Protein AF-A0A3A8WKE2-F1 (afdb_monomer_lite)

Structure (mmCIF, N/CA/C/O backbone):
data_AF-A0A3A8WKE2-F1
#
_entry.id   AF-A0A3A8WKE2-F1
#
loop_
_atom_site.group_PDB
_atom_site.id
_atom_site.type_symbol
_atom_site.label_atom_id
_atom_site.l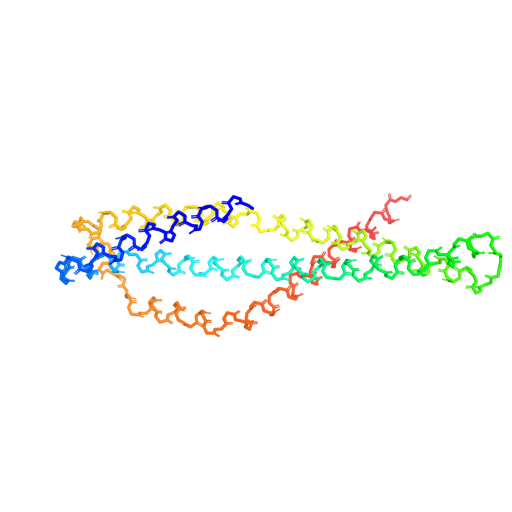abel_alt_id
_atom_site.label_comp_id
_atom_site.label_asym_id
_atom_site.label_entity_id
_atom_site.label_seq_id
_atom_site.pdbx_PDB_ins_code
_atom_site.Cartn_x
_atom_site.Cartn_y
_atom_site.Cartn_z
_atom_site.occupancy
_atom_site.B_iso_or_equiv
_atom_site.auth_seq_id
_atom_site.auth_comp_id
_atom_site.auth_asym_id
_atom_site.auth_atom_id
_atom_site.pdbx_PDB_model_num
ATOM 1 N N . MET A 1 1 ? 7.272 10.109 7.336 1.00 39.50 1 MET A N 1
ATOM 2 C CA . MET A 1 1 ? 7.870 10.614 8.604 1.00 39.50 1 MET A CA 1
ATOM 3 C C . MET A 1 1 ? 6.818 11.129 9.586 1.00 39.50 1 MET A C 1
ATOM 5 O O . MET A 1 1 ? 6.927 10.789 10.755 1.00 39.50 1 MET A O 1
ATOM 9 N N . LYS A 1 2 ? 5.797 11.886 9.148 1.00 34.69 2 LYS A N 1
ATOM 10 C CA . LYS A 1 2 ? 4.682 12.326 10.014 1.00 34.69 2 LYS A CA 1
ATOM 11 C C . LYS A 1 2 ? 3.855 11.161 10.587 1.00 34.69 2 LYS A C 1
ATOM 13 O O . LYS A 1 2 ? 3.496 11.212 11.756 1.00 34.69 2 LYS A O 1
ATOM 18 N N . ASP A 1 3 ? 3.686 10.080 9.824 1.00 48.47 3 ASP A N 1
ATOM 19 C CA . ASP A 1 3 ? 2.929 8.895 10.267 1.00 48.47 3 ASP A CA 1
ATOM 20 C C . ASP A 1 3 ? 3.612 8.151 11.422 1.00 48.47 3 ASP A C 1
ATOM 22 O O . ASP A 1 3 ? 2.944 7.664 12.323 1.00 48.47 3 ASP A O 1
ATOM 26 N N . LYS A 1 4 ? 4.955 8.154 11.476 1.00 51.91 4 LYS A N 1
ATOM 27 C CA . LYS A 1 4 ? 5.705 7.524 12.576 1.00 51.91 4 LYS A CA 1
ATOM 28 C C . LYS A 1 4 ? 5.444 8.219 13.912 1.00 51.91 4 LYS A C 1
ATOM 30 O O . LYS A 1 4 ? 5.206 7.549 14.907 1.00 51.91 4 LYS A O 1
ATOM 35 N N . TRP A 1 5 ? 5.459 9.552 13.934 1.00 47.22 5 TRP A N 1
ATOM 36 C CA . TRP A 1 5 ? 5.211 10.323 15.155 1.00 47.22 5 TRP A CA 1
ATOM 37 C C . TRP A 1 5 ? 3.771 10.184 15.638 1.00 47.22 5 TRP A C 1
ATOM 39 O O . TRP A 1 5 ? 3.548 10.036 16.835 1.00 47.22 5 TRP A O 1
ATOM 49 N N . PHE A 1 6 ? 2.809 10.168 14.716 1.00 52.41 6 PHE A N 1
ATOM 50 C CA . PHE A 1 6 ? 1.409 9.951 15.062 1.00 52.41 6 PHE A CA 1
ATOM 51 C C . PHE A 1 6 ? 1.174 8.541 15.622 1.00 52.41 6 PHE A C 1
ATOM 53 O O . PHE A 1 6 ? 0.569 8.414 16.682 1.00 52.41 6 PHE A O 1
ATOM 60 N N . SER A 1 7 ? 1.726 7.497 14.992 1.00 52.91 7 SER A N 1
ATOM 61 C CA . SER A 1 7 ? 1.638 6.124 15.509 1.00 52.91 7 SER A CA 1
ATOM 62 C C . SER A 1 7 ? 2.333 5.955 16.862 1.00 52.91 7 SER A C 1
ATOM 64 O O . SER A 1 7 ? 1.813 5.246 17.715 1.00 52.91 7 SER A O 1
ATOM 66 N N . ILE A 1 8 ? 3.461 6.634 17.102 1.00 67.31 8 ILE A N 1
ATOM 67 C CA . ILE A 1 8 ? 4.136 6.635 18.412 1.00 67.31 8 ILE A CA 1
ATOM 68 C C . ILE A 1 8 ? 3.257 7.300 19.476 1.00 67.31 8 ILE A C 1
ATOM 70 O O . ILE A 1 8 ? 3.061 6.728 20.545 1.00 67.31 8 ILE A O 1
ATOM 74 N N . ILE A 1 9 ? 2.703 8.482 19.187 1.00 67.56 9 ILE A N 1
ATOM 75 C CA . ILE A 1 9 ? 1.815 9.195 20.117 1.00 67.56 9 ILE A CA 1
ATOM 76 C C . ILE A 1 9 ? 0.588 8.335 20.423 1.00 67.56 9 ILE A C 1
ATOM 78 O O . ILE A 1 9 ? 0.248 8.155 21.587 1.00 67.56 9 ILE A O 1
ATOM 82 N N . PHE A 1 10 ? -0.022 7.736 19.401 1.00 64.00 10 PHE A N 1
ATOM 83 C CA . PHE A 1 10 ? -1.185 6.872 19.560 1.00 64.00 10 PHE A CA 1
ATOM 84 C C . PHE A 1 10 ? -0.862 5.602 20.360 1.00 64.00 10 PHE A C 1
ATOM 86 O O . PHE A 1 10 ? -1.607 5.249 21.270 1.00 64.00 10 PHE A O 1
ATOM 93 N N . ALA A 1 11 ? 0.277 4.952 20.102 1.00 70.00 11 ALA A N 1
ATOM 94 C CA . ALA A 1 11 ? 0.726 3.782 20.856 1.00 70.00 11 ALA A CA 1
ATOM 95 C C . ALA A 1 11 ? 0.991 4.110 22.333 1.00 70.00 11 ALA A C 1
ATOM 97 O O . ALA A 1 11 ? 0.600 3.342 23.214 1.00 70.00 11 ALA A O 1
ATOM 98 N N . ILE A 1 12 ? 1.599 5.266 22.619 1.00 71.94 12 ILE A N 1
ATOM 99 C CA . ILE A 1 12 ? 1.803 5.753 23.988 1.00 71.94 12 ILE A CA 1
ATOM 100 C C . ILE A 1 12 ? 0.451 6.035 24.649 1.00 71.94 12 ILE A C 1
ATOM 102 O O . ILE A 1 12 ? 0.211 5.557 25.755 1.00 71.94 12 ILE A O 1
ATOM 106 N N . SER A 1 13 ? -0.461 6.739 23.972 1.00 62.91 13 SER A N 1
ATOM 107 C CA . SER A 1 13 ? -1.806 7.021 24.486 1.00 62.91 13 SER A CA 1
ATOM 108 C C . SER A 1 13 ? -2.584 5.741 24.787 1.00 62.91 13 SER A C 1
ATOM 110 O O . SER A 1 13 ? -3.145 5.630 25.872 1.00 62.91 13 SER A O 1
ATOM 112 N N . MET A 1 14 ? -2.559 4.752 23.890 1.00 63.50 14 MET A N 1
ATOM 113 C CA . MET A 1 14 ? -3.209 3.451 24.087 1.00 63.50 14 MET A CA 1
ATOM 114 C C . MET A 1 14 ? -2.551 2.635 25.204 1.00 63.50 14 MET A C 1
ATOM 116 O O . MET A 1 14 ? -3.256 1.979 25.965 1.00 63.50 14 MET A O 1
ATOM 120 N N . SER A 1 15 ? -1.226 2.712 25.358 1.00 72.19 15 SER A N 1
ATOM 121 C CA . SER A 1 15 ? -0.500 2.040 26.447 1.00 72.19 15 SER A CA 1
ATOM 122 C C . SER A 1 15 ? -0.811 2.661 27.808 1.00 72.19 15 SER A C 1
ATOM 124 O O . SER A 1 15 ? -1.019 1.938 28.780 1.00 72.19 15 SER A O 1
ATOM 126 N N . ILE A 1 16 ? -0.906 3.993 27.879 1.00 73.00 16 ILE A N 1
ATOM 127 C CA . ILE A 1 16 ? -1.353 4.710 29.079 1.00 73.00 16 ILE A CA 1
ATOM 128 C C . ILE A 1 16 ? -2.804 4.339 29.384 1.00 73.00 16 ILE A C 1
ATOM 130 O O . ILE A 1 16 ? -3.117 4.033 30.531 1.00 73.00 16 ILE A O 1
ATOM 134 N N . LEU A 1 17 ? -3.675 4.297 28.371 1.00 64.81 17 LEU A N 1
ATOM 135 C CA . LEU A 1 17 ? -5.073 3.904 28.541 1.00 64.81 17 LEU A CA 1
ATOM 136 C C . LEU A 1 17 ? -5.189 2.465 29.058 1.00 64.81 17 LEU A C 1
ATOM 138 O O . LEU A 1 17 ? -5.941 2.217 29.996 1.00 64.81 17 LEU A O 1
ATOM 142 N N . ALA A 1 18 ? -4.414 1.531 28.502 1.00 66.56 18 ALA A N 1
ATOM 143 C CA . ALA A 1 18 ? -4.367 0.136 28.934 1.00 66.56 18 ALA A CA 1
ATOM 144 C C . ALA A 1 18 ? -3.825 -0.005 30.366 1.00 66.56 18 ALA A C 1
ATOM 146 O O . ALA A 1 18 ? -4.428 -0.695 31.186 1.00 66.56 18 ALA A O 1
ATOM 147 N N . GLY A 1 19 ? -2.738 0.699 30.697 1.00 69.06 19 GLY A N 1
ATOM 148 C CA . GLY A 1 19 ? -2.159 0.711 32.041 1.00 69.06 19 GLY A CA 1
ATOM 149 C C . GLY A 1 19 ? -3.100 1.314 33.086 1.00 69.06 19 GLY A C 1
ATOM 150 O O . GLY A 1 19 ? -3.265 0.753 34.165 1.00 69.06 19 GLY A O 1
ATOM 151 N N . PHE A 1 20 ? -3.784 2.409 32.751 1.00 67.12 20 PHE A N 1
ATOM 152 C CA . PHE A 1 20 ? -4.773 3.040 33.628 1.00 67.12 20 PHE A CA 1
ATOM 153 C C . PHE A 1 20 ? -6.035 2.179 33.780 1.00 67.12 20 PHE A C 1
ATOM 155 O O . PHE A 1 20 ? -6.642 2.138 34.848 1.00 67.12 20 PHE A O 1
ATOM 162 N N . SER A 1 21 ? -6.394 1.428 32.736 1.00 61.88 21 SER A N 1
ATOM 163 C CA . SER A 1 21 ? -7.512 0.484 32.763 1.00 61.88 21 SER A CA 1
ATOM 164 C C . SER A 1 21 ? -7.275 -0.651 33.769 1.00 61.88 21 SER A C 1
ATOM 166 O O . SER A 1 21 ? -8.205 -1.024 34.474 1.00 61.88 21 SER A O 1
ATOM 168 N N . LEU A 1 22 ? -6.041 -1.135 33.962 1.00 64.94 22 LEU A N 1
ATOM 169 C CA . LEU A 1 22 ? -5.739 -2.155 34.987 1.00 64.94 22 LEU A CA 1
ATOM 170 C C . LEU A 1 22 ? -6.099 -1.724 36.423 1.00 64.94 22 LEU A C 1
ATOM 172 O O . LEU A 1 22 ? -6.273 -2.577 37.290 1.00 64.94 22 LEU A O 1
ATOM 176 N N . LEU A 1 23 ? -6.225 -0.418 36.674 1.00 70.88 23 LEU A N 1
ATOM 177 C CA . LEU A 1 23 ? -6.589 0.153 37.975 1.00 70.88 23 LEU A CA 1
ATOM 178 C C . LEU A 1 23 ? -8.094 0.459 38.100 1.00 70.88 23 LEU A C 1
ATOM 180 O O . LEU A 1 23 ? -8.558 0.864 39.167 1.00 70.88 23 LEU A O 1
ATOM 184 N N . MET A 1 24 ? -8.872 0.282 37.028 1.00 67.00 24 MET A N 1
ATOM 185 C CA . MET A 1 24 ? -10.311 0.541 37.002 1.00 67.00 24 MET A CA 1
ATOM 186 C C . MET A 1 24 ? -11.129 -0.689 37.415 1.00 67.00 24 MET A C 1
ATOM 188 O O . MET A 1 24 ? -10.732 -1.835 37.219 1.00 67.00 24 MET A O 1
ATOM 192 N N . ARG A 1 25 ? -12.338 -0.457 37.949 1.00 68.75 25 ARG A N 1
ATOM 193 C CA . ARG A 1 25 ? -13.310 -1.536 38.198 1.00 68.75 25 ARG A CA 1
ATOM 194 C C . ARG A 1 25 ? -13.667 -2.241 36.886 1.00 68.75 25 ARG A C 1
ATOM 196 O O . ARG A 1 25 ? -13.788 -1.596 35.846 1.00 68.75 25 ARG A O 1
ATOM 203 N N . VAL A 1 26 ? -13.922 -3.547 36.959 1.00 67.88 26 VAL A N 1
ATOM 204 C CA . VAL A 1 26 ? -14.216 -4.407 35.796 1.00 67.88 26 VAL A CA 1
ATOM 205 C C . VAL A 1 26 ? -15.358 -3.857 34.924 1.00 67.88 26 VAL A C 1
ATOM 207 O O . VAL A 1 26 ? -15.266 -3.888 33.701 1.00 67.88 26 VAL A O 1
ATOM 210 N N . GLU A 1 27 ? -16.400 -3.277 35.527 1.00 67.50 27 GLU A N 1
ATOM 211 C CA . GLU A 1 27 ? -17.517 -2.648 34.797 1.00 67.50 27 GLU A CA 1
ATOM 212 C C . GLU A 1 27 ? -17.089 -1.415 33.989 1.00 67.50 27 GLU A C 1
ATOM 214 O O . GLU A 1 27 ? -17.491 -1.250 32.837 1.00 67.50 27 GLU A O 1
ATOM 219 N N . SER A 1 28 ? -16.220 -0.579 34.564 1.00 69.81 28 SER A N 1
ATOM 220 C CA . SER A 1 28 ? -15.658 0.597 33.892 1.00 69.81 28 SER A CA 1
ATOM 221 C C . SER A 1 28 ? -14.837 0.177 32.673 1.00 69.81 28 SER A C 1
ATOM 223 O O . SER A 1 28 ? -14.963 0.767 31.600 1.00 69.81 28 SER A O 1
ATOM 225 N N . LEU A 1 29 ? -14.054 -0.894 32.818 1.00 72.81 29 LEU A N 1
ATOM 226 C CA . LEU A 1 29 ? -13.232 -1.461 31.754 1.00 72.81 29 LEU A CA 1
ATOM 227 C C . LEU A 1 29 ? -14.076 -2.063 30.624 1.00 72.81 29 LEU A C 1
ATOM 229 O O . LEU A 1 29 ? -13.781 -1.861 29.447 1.00 72.81 29 LEU A O 1
ATOM 233 N N . ALA A 1 30 ? -15.160 -2.756 30.976 1.00 77.25 30 ALA A N 1
ATOM 234 C CA . ALA A 1 30 ? -16.091 -3.327 30.011 1.00 77.25 30 ALA A CA 1
ATOM 235 C C . ALA A 1 30 ? -16.779 -2.242 29.169 1.00 77.25 30 ALA A C 1
ATOM 237 O O . ALA A 1 30 ? -16.928 -2.415 27.960 1.00 77.25 30 ALA A O 1
ATOM 238 N N . ASN A 1 31 ? -17.160 -1.111 29.769 1.00 80.06 31 ASN A N 1
ATOM 239 C CA . ASN A 1 31 ? -17.769 0.002 29.037 1.00 80.06 31 ASN A CA 1
ATOM 240 C C . ASN A 1 31 ? -16.788 0.648 28.049 1.00 80.06 31 ASN A C 1
ATOM 242 O O . ASN A 1 31 ? -17.155 0.881 26.897 1.00 80.06 31 ASN A O 1
ATOM 246 N N . VAL A 1 32 ? -15.527 0.845 28.454 1.00 79.38 32 VAL A N 1
ATOM 247 C CA . VAL A 1 32 ? -14.459 1.338 27.566 1.00 79.38 32 VAL A CA 1
ATOM 248 C C . VAL A 1 32 ? -14.220 0.367 26.414 1.00 79.38 32 VAL A C 1
ATOM 250 O O . VAL A 1 32 ? -14.276 0.777 25.257 1.00 79.38 32 VAL A O 1
ATOM 253 N N . ALA A 1 33 ? -14.028 -0.923 26.705 1.00 79.94 33 ALA A N 1
ATOM 254 C CA . ALA A 1 33 ? -13.787 -1.948 25.689 1.00 79.94 33 ALA A CA 1
ATOM 255 C C . ALA A 1 33 ? -14.928 -2.018 24.666 1.00 79.94 33 ALA A C 1
ATOM 257 O O . ALA A 1 33 ? -14.694 -2.085 23.457 1.00 79.94 33 ALA A O 1
ATOM 258 N N . LYS A 1 34 ? -16.176 -1.936 25.139 1.00 83.06 34 LYS A N 1
ATOM 259 C CA . LYS A 1 34 ? -17.335 -1.871 24.255 1.00 83.06 34 LYS A CA 1
ATOM 260 C C . LYS A 1 34 ? -17.292 -0.607 23.390 1.00 83.06 34 LYS A C 1
ATOM 262 O O . LYS A 1 34 ? -17.472 -0.716 22.176 1.00 83.06 34 LYS A O 1
ATOM 267 N N . ALA A 1 35 ? -17.020 0.561 23.978 1.00 84.62 35 ALA A N 1
ATOM 268 C CA . ALA A 1 35 ? -17.051 1.850 23.282 1.00 84.62 35 ALA A CA 1
ATOM 269 C C . ALA A 1 35 ? -15.992 1.968 22.178 1.00 84.62 35 ALA A C 1
ATOM 271 O O . ALA A 1 35 ? -16.264 2.545 21.126 1.00 84.62 35 ALA A O 1
ATOM 272 N N . ILE A 1 36 ? -14.812 1.378 22.385 1.00 84.81 36 ILE A N 1
ATOM 273 C CA . ILE A 1 36 ? -13.708 1.433 21.416 1.00 84.81 36 ILE A CA 1
ATOM 274 C C . ILE A 1 36 ? -13.735 0.300 20.383 1.00 84.81 36 ILE A C 1
ATOM 276 O O . ILE A 1 36 ? -13.062 0.411 19.362 1.00 84.81 36 ILE A O 1
ATOM 280 N N . SER A 1 37 ? -14.506 -0.772 20.608 1.00 85.88 37 SER A N 1
ATOM 281 C CA . SER A 1 37 ? -14.492 -1.978 19.760 1.00 85.88 37 SER A CA 1
ATOM 282 C C . SER A 1 37 ? -14.771 -1.700 18.278 1.00 85.88 37 SER A C 1
ATOM 284 O O . SER A 1 37 ? -14.045 -2.169 17.405 1.00 85.88 37 SER A O 1
ATOM 286 N N . PHE A 1 38 ? -15.797 -0.901 17.982 1.00 86.38 38 PHE A N 1
ATOM 287 C CA . PHE A 1 38 ? -16.173 -0.562 16.612 1.00 86.38 38 PHE A CA 1
ATOM 288 C C . PHE A 1 38 ? -15.193 0.420 15.940 1.00 86.38 38 PHE A C 1
ATOM 290 O O . PHE A 1 38 ? -14.764 0.142 14.820 1.00 86.38 38 PHE A O 1
ATOM 297 N N . PRO A 1 39 ? -14.759 1.518 16.593 1.00 86.44 39 PRO A N 1
ATOM 298 C CA . PRO A 1 39 ? -13.657 2.337 16.085 1.00 86.44 39 PRO A CA 1
ATOM 299 C C . PRO A 1 39 ? -12.380 1.538 15.802 1.00 86.44 39 PRO A C 1
ATOM 301 O O . PRO A 1 39 ? -11.767 1.743 14.760 1.00 86.44 39 PRO A O 1
ATOM 304 N N . MET A 1 40 ? -12.011 0.600 16.681 1.00 85.12 40 MET A N 1
ATOM 305 C CA . MET A 1 40 ? -10.859 -0.287 16.478 1.00 85.12 40 MET A CA 1
ATOM 306 C C . MET A 1 40 ? -11.035 -1.178 15.250 1.00 85.12 40 MET A C 1
ATOM 308 O O . MET A 1 40 ? -10.112 -1.308 14.458 1.00 85.12 40 MET A O 1
ATOM 312 N N . PHE A 1 41 ? -12.224 -1.741 15.037 1.00 87.81 41 PHE A N 1
ATOM 313 C CA . PHE A 1 41 ? -12.521 -2.503 13.823 1.00 87.81 41 PHE A CA 1
ATOM 314 C C . PHE A 1 41 ? -12.348 -1.665 12.544 1.00 87.81 41 PHE A C 1
ATOM 316 O O . PHE A 1 41 ? -11.723 -2.117 11.584 1.00 87.81 41 PHE A O 1
ATOM 323 N N . LEU A 1 42 ? -12.851 -0.424 12.531 1.00 89.00 42 LEU A N 1
ATOM 324 C CA . LEU A 1 42 ? -12.657 0.489 11.398 1.00 89.00 42 LEU A CA 1
ATOM 325 C C . LEU A 1 42 ? -11.182 0.849 11.195 1.00 89.00 42 LEU A C 1
ATOM 327 O O . LEU A 1 42 ? -10.726 0.969 10.059 1.00 89.00 42 LEU A O 1
ATOM 331 N N . PHE A 1 43 ? -10.441 1.003 12.290 1.00 85.62 43 PHE A N 1
ATOM 332 C CA . PHE A 1 43 ? -9.008 1.253 12.262 1.00 85.62 43 PHE A CA 1
ATOM 333 C C . PHE A 1 43 ? -8.243 0.072 11.654 1.00 85.62 43 PHE A C 1
ATOM 335 O O . PHE A 1 43 ? -7.425 0.279 10.767 1.00 85.62 43 PHE A O 1
ATOM 342 N N . THR A 1 44 ? -8.576 -1.165 12.029 1.00 85.69 44 THR A N 1
ATOM 343 C CA . THR A 1 44 ? -7.982 -2.368 11.429 1.00 85.69 44 THR A CA 1
ATOM 344 C C . THR A 1 44 ? -8.268 -2.457 9.929 1.00 85.69 44 THR A C 1
ATOM 346 O O . THR A 1 44 ? -7.364 -2.748 9.154 1.00 85.69 44 THR A O 1
ATOM 349 N N . LEU A 1 45 ? -9.495 -2.157 9.482 1.00 89.19 45 LEU A N 1
ATOM 350 C CA . LEU A 1 45 ? -9.800 -2.102 8.044 1.00 89.19 45 LEU A CA 1
ATOM 351 C C . LEU A 1 45 ? -8.919 -1.086 7.316 1.00 89.19 45 LEU A C 1
ATOM 353 O O . LEU A 1 45 ? -8.424 -1.365 6.226 1.00 89.19 45 LEU A O 1
ATOM 357 N N . LEU A 1 46 ? -8.726 0.086 7.918 1.00 88.56 46 LEU A N 1
ATOM 358 C CA . LEU A 1 46 ? -7.832 1.103 7.391 1.00 88.56 46 LEU A CA 1
ATOM 359 C C . LEU A 1 46 ? -6.386 0.595 7.313 1.00 88.56 46 LEU A C 1
ATOM 361 O O . LEU A 1 46 ? -5.787 0.694 6.245 1.00 88.56 46 LEU A O 1
ATOM 365 N N . GLU A 1 47 ? -5.843 0.003 8.373 1.00 85.44 47 GLU A N 1
ATOM 366 C CA . GLU A 1 47 ? -4.476 -0.536 8.355 1.00 85.44 47 GLU A CA 1
ATOM 367 C C . GLU A 1 47 ? -4.250 -1.511 7.193 1.00 85.44 47 GLU A C 1
ATOM 369 O O . GLU A 1 47 ? -3.247 -1.392 6.491 1.00 85.44 47 GLU A O 1
ATOM 374 N N . VAL A 1 48 ? -5.222 -2.386 6.898 1.00 88.81 48 VAL A N 1
ATOM 375 C CA . VAL A 1 48 ? -5.157 -3.279 5.728 1.00 88.81 48 VAL A CA 1
ATOM 376 C C . VAL A 1 48 ? -5.017 -2.489 4.422 1.00 88.81 48 VAL A C 1
ATOM 378 O O . VAL A 1 48 ? -4.183 -2.827 3.582 1.00 88.81 48 VAL A O 1
ATOM 381 N N . PHE A 1 49 ? -5.790 -1.415 4.230 1.00 88.56 49 PHE A N 1
ATOM 382 C CA . PHE A 1 49 ? -5.645 -0.554 3.048 1.00 88.56 49 PHE A CA 1
ATOM 383 C C . PHE A 1 49 ? -4.276 0.134 2.987 1.00 88.56 49 PHE A C 1
ATOM 385 O O . PHE A 1 49 ? -3.693 0.221 1.904 1.00 88.56 49 PHE A O 1
ATOM 392 N N . GLY A 1 50 ? -3.751 0.581 4.130 1.00 86.44 50 GLY A N 1
ATOM 393 C CA . GLY A 1 50 ? -2.412 1.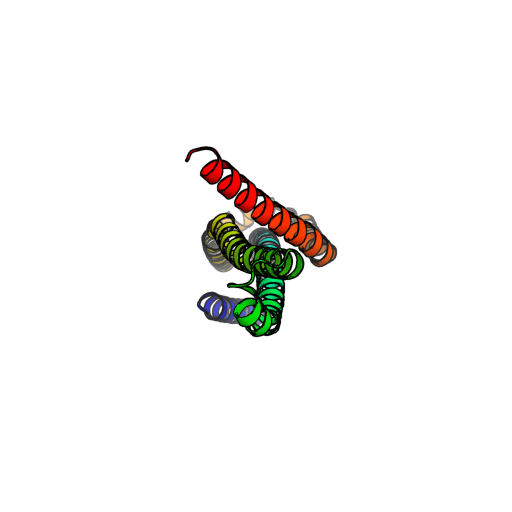163 4.224 1.00 86.44 50 GLY A CA 1
ATOM 394 C C . GLY A 1 50 ? -1.311 0.160 3.865 1.00 86.44 50 GLY A C 1
ATOM 395 O O . GLY A 1 50 ? -0.386 0.491 3.123 1.00 86.44 50 GLY A O 1
ATOM 396 N N . HIS A 1 51 ? -1.429 -1.090 4.316 1.00 89.25 51 HIS A N 1
ATOM 397 C CA . HIS A 1 51 ? -0.495 -2.159 3.957 1.00 89.25 51 HIS A CA 1
ATOM 398 C C . HIS A 1 51 ? -0.560 -2.510 2.468 1.00 89.25 51 HIS A C 1
ATOM 400 O O . HIS A 1 51 ? 0.493 -2.673 1.847 1.00 89.25 51 HIS A O 1
ATOM 406 N N . ILE A 1 52 ? -1.758 -2.534 1.871 1.00 90.25 52 ILE A N 1
ATOM 407 C CA . ILE A 1 52 ? -1.944 -2.720 0.421 1.00 90.25 52 ILE A CA 1
ATOM 408 C C . ILE A 1 52 ? -1.234 -1.620 -0.368 1.00 90.25 52 ILE A C 1
ATOM 410 O O . ILE A 1 52 ? -0.507 -1.918 -1.319 1.00 90.25 52 ILE A O 1
ATOM 414 N N . GLU A 1 53 ? -1.426 -0.355 0.017 1.00 89.69 53 GLU A N 1
ATOM 415 C CA . GLU A 1 53 ? -0.742 0.777 -0.616 1.00 89.69 53 GLU A CA 1
ATOM 416 C C . GLU A 1 53 ? 0.775 0.637 -0.497 1.00 89.69 53 GLU A C 1
ATOM 418 O O . GLU A 1 53 ? 1.481 0.717 -1.504 1.00 89.69 53 GLU A O 1
ATOM 423 N N . SER A 1 54 ? 1.272 0.408 0.721 1.00 89.94 54 SER A N 1
ATOM 424 C CA . SER A 1 54 ? 2.708 0.326 0.975 1.00 89.94 54 SER A CA 1
ATOM 425 C C . SER A 1 54 ? 3.343 -0.828 0.208 1.00 89.94 54 SER A C 1
ATOM 427 O O . SER A 1 54 ? 4.414 -0.653 -0.370 1.00 89.94 54 SER A O 1
ATOM 429 N N . SER A 1 55 ? 2.675 -1.981 0.154 1.00 91.31 55 SER A N 1
ATOM 430 C CA . SER A 1 55 ? 3.156 -3.161 -0.568 1.00 91.31 55 SER A CA 1
ATOM 431 C C . SER A 1 55 ? 3.198 -2.898 -2.076 1.00 91.31 55 SER A C 1
ATOM 433 O O . SER A 1 55 ? 4.198 -3.193 -2.729 1.00 91.31 55 SER A O 1
ATOM 435 N N . ALA A 1 56 ? 2.167 -2.250 -2.631 1.00 91.69 56 ALA A N 1
ATOM 436 C CA . ALA A 1 56 ? 2.143 -1.864 -4.043 1.00 91.69 56 ALA A CA 1
ATOM 437 C C . ALA A 1 56 ? 3.235 -0.833 -4.383 1.00 91.69 56 ALA A C 1
ATOM 439 O O . ALA A 1 56 ? 3.912 -0.959 -5.404 1.00 91.69 56 ALA A O 1
ATOM 440 N N . MET A 1 57 ? 3.446 0.174 -3.528 1.00 91.62 57 MET A N 1
ATOM 441 C CA . MET A 1 57 ? 4.516 1.159 -3.714 1.00 91.62 57 MET A CA 1
ATOM 442 C C . MET A 1 57 ? 5.904 0.527 -3.626 1.00 91.62 57 MET A C 1
ATOM 444 O O . MET A 1 57 ? 6.769 0.868 -4.429 1.00 91.62 57 MET A O 1
ATOM 448 N N . GLN A 1 58 ? 6.120 -0.384 -2.676 1.00 92.31 58 GLN A N 1
ATOM 449 C CA . GLN A 1 58 ? 7.396 -1.075 -2.508 1.00 92.31 58 GLN A CA 1
ATOM 450 C C . GLN A 1 58 ? 7.696 -2.002 -3.691 1.00 92.31 58 GLN A C 1
ATOM 452 O O . GLN A 1 58 ? 8.831 -2.023 -4.160 1.00 92.31 58 GLN A O 1
ATOM 457 N N . SER A 1 59 ? 6.688 -2.709 -4.214 1.00 92.44 59 SER A N 1
ATOM 458 C CA . SER A 1 59 ? 6.823 -3.517 -5.435 1.00 92.44 59 SER A CA 1
ATOM 459 C C . SER A 1 59 ? 7.240 -2.661 -6.636 1.00 92.44 59 SER A C 1
ATOM 461 O O . SER A 1 59 ? 8.204 -2.988 -7.330 1.00 92.44 59 SER A O 1
ATOM 463 N N . LEU A 1 60 ? 6.567 -1.524 -6.855 1.00 91.31 60 LEU A N 1
ATOM 464 C CA . LEU A 1 60 ? 6.915 -0.591 -7.935 1.00 91.31 60 LEU A CA 1
ATOM 465 C C . LEU A 1 60 ? 8.322 -0.013 -7.770 1.00 91.31 60 LEU A C 1
ATOM 467 O O . LEU A 1 60 ? 9.052 0.090 -8.752 1.00 91.31 60 LEU A O 1
ATOM 471 N N . GLU A 1 61 ? 8.718 0.330 -6.543 1.00 92.00 61 GLU A N 1
ATOM 472 C CA . GLU A 1 61 ? 10.065 0.831 -6.257 1.00 92.00 61 GLU A CA 1
ATOM 473 C C . GLU A 1 61 ? 11.136 -0.226 -6.531 1.00 92.00 61 GLU A C 1
ATOM 475 O O . GLU A 1 61 ? 12.174 0.081 -7.110 1.00 92.00 61 GLU A O 1
ATOM 480 N N . LEU A 1 62 ? 10.873 -1.481 -6.166 1.00 93.19 62 LEU A N 1
ATOM 481 C CA . LEU A 1 62 ? 11.778 -2.590 -6.442 1.00 93.19 62 LEU A CA 1
ATOM 482 C C . LEU A 1 62 ? 11.933 -2.810 -7.952 1.00 93.19 62 LEU A C 1
ATOM 484 O O . LEU A 1 62 ? 13.056 -2.909 -8.441 1.00 93.19 62 LEU A O 1
ATOM 488 N N . LYS A 1 63 ? 10.828 -2.806 -8.708 1.00 93.06 63 LYS A N 1
ATOM 489 C CA . LYS A 1 63 ? 10.858 -2.903 -10.179 1.00 93.06 63 LYS A CA 1
ATOM 490 C C . LYS A 1 63 ? 11.625 -1.748 -10.814 1.00 93.06 63 LYS A C 1
ATOM 492 O O . LYS A 1 63 ? 12.390 -1.971 -11.746 1.00 93.06 63 LYS A O 1
ATOM 497 N N . ARG A 1 64 ? 11.458 -0.536 -10.282 1.00 93.19 64 ARG A N 1
ATOM 498 C CA . ARG A 1 64 ? 12.188 0.656 -10.724 1.00 93.19 64 ARG A CA 1
ATOM 499 C C . ARG A 1 64 ? 13.680 0.522 -10.450 1.00 93.19 64 ARG A C 1
ATOM 501 O O . ARG A 1 64 ? 14.469 0.740 -11.354 1.00 93.19 64 ARG A O 1
ATOM 508 N N . SER A 1 65 ? 14.062 0.092 -9.249 1.00 93.62 65 SER A N 1
ATOM 509 C CA . SER A 1 65 ? 15.467 -0.122 -8.892 1.00 93.62 65 SER A CA 1
ATOM 510 C C . SER A 1 65 ? 16.139 -1.191 -9.758 1.00 93.62 65 SER A C 1
ATOM 512 O O . SER A 1 65 ? 17.324 -1.060 -10.055 1.00 93.62 65 SER A O 1
ATOM 514 N N . ILE A 1 66 ? 15.412 -2.244 -10.145 1.00 94.06 66 ILE A N 1
ATOM 515 C CA . ILE A 1 66 ? 15.918 -3.269 -11.069 1.00 94.06 66 ILE A CA 1
ATOM 516 C C . ILE A 1 66 ? 16.119 -2.661 -12.462 1.00 94.06 66 ILE A C 1
ATOM 518 O O . ILE A 1 66 ? 17.210 -2.775 -13.011 1.00 94.06 66 ILE A O 1
ATOM 522 N N . ALA A 1 67 ? 15.121 -1.944 -12.985 1.00 92.50 67 ALA A N 1
ATOM 523 C CA . ALA A 1 67 ? 15.196 -1.308 -14.299 1.00 92.50 67 ALA A CA 1
ATOM 524 C C . ALA A 1 67 ? 16.292 -0.225 -14.382 1.00 92.50 67 ALA A C 1
ATOM 526 O O . ALA A 1 67 ? 17.015 -0.162 -15.368 1.00 92.50 67 ALA A O 1
ATOM 527 N N . GLU A 1 68 ? 16.478 0.588 -13.337 1.00 93.06 68 GLU A N 1
ATOM 528 C CA . GLU A 1 68 ? 17.584 1.559 -13.248 1.00 93.06 68 GLU A CA 1
ATOM 529 C C . GLU A 1 68 ? 18.956 0.872 -13.206 1.00 93.06 68 GLU A C 1
ATOM 531 O O . GLU A 1 68 ? 19.951 1.421 -13.673 1.00 93.06 68 GLU A O 1
ATOM 536 N N . ASN A 1 69 ? 19.044 -0.323 -12.621 1.00 93.81 69 ASN A N 1
ATOM 537 C CA . ASN A 1 69 ? 20.282 -1.089 -12.647 1.00 93.81 69 ASN A CA 1
ATOM 538 C C . ASN A 1 69 ? 20.548 -1.640 -14.054 1.00 93.81 69 ASN A C 1
ATOM 540 O O . ASN A 1 69 ? 21.664 -1.515 -14.547 1.00 93.81 69 ASN A O 1
ATOM 544 N N . GLU A 1 70 ? 19.532 -2.201 -14.714 1.00 91.94 70 GLU A N 1
ATOM 545 C CA . GLU A 1 70 ? 19.617 -2.657 -16.109 1.00 91.94 70 GLU A CA 1
ATOM 546 C C . GLU A 1 70 ? 20.007 -1.517 -17.063 1.00 91.94 70 GLU A C 1
ATOM 548 O O . GLU A 1 70 ? 20.869 -1.703 -17.920 1.00 91.94 70 GLU A O 1
ATOM 553 N N . GLU A 1 71 ? 19.464 -0.316 -16.855 1.00 92.62 71 GLU A N 1
ATOM 554 C CA . GLU A 1 71 ? 19.788 0.879 -17.640 1.00 92.62 71 GLU A CA 1
ATOM 555 C C . GLU A 1 71 ? 21.279 1.216 -17.548 1.00 92.62 71 GLU A C 1
ATOM 557 O O . GLU A 1 71 ? 21.942 1.339 -18.579 1.00 92.62 71 GLU A O 1
ATOM 562 N N . LYS A 1 72 ? 21.851 1.221 -16.337 1.00 92.75 72 LYS A N 1
ATOM 563 C CA . LYS A 1 72 ? 23.293 1.439 -16.129 1.00 92.75 72 LYS A CA 1
ATOM 564 C C . LYS A 1 72 ? 24.160 0.402 -16.834 1.00 92.75 72 LYS A C 1
ATOM 566 O O . LYS A 1 72 ? 25.241 0.739 -17.315 1.00 92.75 72 LYS A O 1
ATOM 571 N N . TRP A 1 73 ? 23.712 -0.853 -16.879 1.00 91.81 73 TRP A N 1
ATOM 572 C CA . TRP A 1 73 ? 24.426 -1.925 -17.576 1.00 91.81 73 TRP A CA 1
ATOM 573 C C . TRP A 1 73 ? 24.360 -1.773 -19.098 1.00 91.81 73 TRP A C 1
ATOM 575 O O . TRP A 1 73 ? 25.349 -2.060 -19.775 1.00 91.81 73 TRP A O 1
ATOM 585 N N . MET A 1 74 ? 23.230 -1.313 -19.640 1.00 90.06 74 MET A N 1
ATOM 586 C CA . MET A 1 74 ? 23.031 -1.145 -21.083 1.00 90.06 74 MET A CA 1
ATOM 587 C C . MET A 1 74 ? 23.590 0.174 -21.633 1.00 90.06 74 MET A C 1
ATOM 589 O O . MET A 1 74 ? 23.967 0.222 -22.803 1.00 90.06 74 MET A O 1
ATOM 593 N N . HIS A 1 75 ? 23.714 1.219 -20.810 1.00 91.25 75 HIS A N 1
ATOM 594 C CA . HIS A 1 75 ? 24.141 2.557 -21.234 1.00 91.25 75 HIS A CA 1
ATOM 595 C C . HIS A 1 75 ? 25.448 2.582 -22.063 1.00 91.25 75 HIS A C 1
ATOM 597 O O . HIS A 1 75 ? 25.471 3.211 -23.122 1.00 91.25 75 HIS A O 1
ATOM 603 N N . PRO A 1 76 ? 26.523 1.845 -21.702 1.00 89.81 76 PRO A N 1
ATOM 604 C CA . PRO A 1 76 ? 27.748 1.813 -22.508 1.00 89.81 76 PRO A CA 1
ATOM 605 C C . PRO A 1 76 ? 27.594 1.105 -23.863 1.00 89.81 76 PRO A C 1
ATOM 607 O O . PRO A 1 76 ? 28.423 1.286 -24.754 1.00 89.81 76 PRO A O 1
ATOM 610 N N . TYR A 1 77 ? 26.600 0.228 -24.016 1.00 85.88 77 TYR A N 1
ATOM 611 C CA . TYR A 1 77 ? 26.286 -0.415 -25.295 1.00 85.88 77 TYR A CA 1
ATOM 612 C C . TYR A 1 77 ? 25.461 0.521 -26.172 1.00 85.88 77 TYR A C 1
ATOM 614 O O . TYR A 1 77 ? 25.791 0.679 -27.342 1.00 85.88 77 TYR A O 1
ATOM 622 N N . TYR A 1 78 ? 24.484 1.215 -25.585 1.00 88.81 78 TYR A N 1
ATOM 623 C CA . TYR A 1 78 ? 23.733 2.271 -26.260 1.00 88.81 78 TYR A CA 1
ATOM 624 C C . TYR A 1 78 ? 24.662 3.351 -26.836 1.00 88.81 78 TYR A C 1
ATOM 626 O O . TYR A 1 78 ? 24.595 3.641 -28.023 1.00 88.81 78 TYR A O 1
ATOM 634 N N . GLU A 1 79 ? 25.601 3.877 -26.044 1.00 89.44 79 GLU A N 1
ATOM 635 C CA . GLU A 1 79 ? 26.539 4.914 -26.508 1.00 89.44 79 GLU A CA 1
ATOM 636 C C . GLU A 1 79 ? 27.424 4.470 -27.684 1.00 89.44 79 GLU A C 1
ATOM 638 O O . GLU A 1 79 ? 27.870 5.309 -28.462 1.00 89.44 79 GLU A O 1
ATOM 643 N N . ARG A 1 80 ? 27.668 3.161 -27.827 1.00 86.25 80 ARG A N 1
ATOM 644 C CA . ARG A 1 80 ? 28.428 2.586 -28.949 1.00 86.25 80 ARG A CA 1
ATOM 645 C C . ARG A 1 80 ? 27.565 2.308 -30.179 1.00 86.25 80 ARG A C 1
ATOM 647 O O . ARG A 1 80 ? 28.086 2.360 -31.284 1.00 86.25 80 ARG A O 1
ATOM 654 N N . ALA A 1 81 ? 26.285 2.016 -29.972 1.00 86.00 81 ALA A N 1
ATOM 655 C CA . ALA A 1 81 ? 25.340 1.601 -31.005 1.00 86.00 81 ALA A CA 1
ATOM 656 C C . ALA A 1 81 ? 24.490 2.758 -31.567 1.00 86.00 81 ALA A C 1
ATOM 658 O O . ALA A 1 81 ? 23.938 2.631 -32.653 1.00 86.00 81 ALA A O 1
ATOM 659 N N . LYS A 1 82 ? 24.377 3.891 -30.855 1.00 84.25 82 LYS A N 1
ATOM 660 C CA . LYS A 1 82 ? 23.434 4.984 -31.175 1.00 84.25 82 LYS A CA 1
ATOM 661 C C . LYS A 1 82 ? 23.615 5.637 -32.551 1.00 84.25 82 LYS A C 1
ATOM 663 O O . LYS A 1 82 ? 22.646 6.162 -33.085 1.00 84.25 82 LYS A O 1
ATOM 668 N N . ASP A 1 83 ? 24.832 5.610 -33.094 1.00 86.56 83 ASP A N 1
ATOM 669 C CA . ASP A 1 83 ? 25.184 6.220 -34.384 1.00 86.56 83 ASP A CA 1
ATOM 670 C C . ASP A 1 83 ? 25.433 5.157 -35.479 1.00 86.56 83 ASP A C 1
ATOM 672 O O . ASP A 1 83 ? 25.969 5.471 -36.540 1.00 86.56 83 ASP A O 1
ATOM 676 N N . SER A 1 84 ? 25.107 3.888 -35.204 1.00 83.69 84 SER A N 1
ATOM 677 C CA . SER A 1 84 ? 25.318 2.761 -36.116 1.00 83.69 84 SER A CA 1
ATOM 678 C C . SER A 1 84 ? 24.075 2.483 -36.962 1.00 83.69 84 SER A C 1
ATOM 680 O O . SER A 1 84 ? 22.957 2.461 -36.450 1.00 83.69 84 SER A O 1
ATOM 682 N N . ASP A 1 85 ? 24.287 2.212 -38.251 1.00 83.44 85 ASP A N 1
ATOM 683 C CA . ASP A 1 85 ? 23.235 1.827 -39.201 1.00 83.44 85 ASP A CA 1
ATOM 684 C C . ASP A 1 85 ? 23.033 0.298 -39.269 1.00 83.44 85 ASP A C 1
ATOM 686 O O . ASP A 1 85 ? 22.271 -0.199 -40.101 1.00 83.44 85 ASP A O 1
ATOM 690 N N . GLU A 1 86 ? 23.726 -0.480 -38.426 1.00 87.88 86 GLU A N 1
ATOM 691 C CA . GLU A 1 86 ? 23.550 -1.932 -38.377 1.00 87.88 86 GLU A CA 1
ATOM 692 C C . GLU A 1 86 ? 22.219 -2.313 -37.707 1.00 87.88 86 GLU A C 1
ATOM 694 O O . GLU A 1 86 ? 21.903 -1.873 -36.601 1.00 87.88 86 GLU A O 1
ATOM 699 N N . ASP A 1 87 ? 21.457 -3.216 -38.336 1.00 83.81 87 ASP A N 1
ATOM 700 C CA . ASP A 1 87 ? 20.150 -3.685 -37.840 1.00 83.81 87 ASP A CA 1
ATOM 701 C C . ASP A 1 87 ? 20.194 -4.185 -36.381 1.00 83.81 87 ASP A C 1
ATOM 703 O O . ASP A 1 87 ? 19.228 -4.041 -35.624 1.00 83.81 87 ASP A O 1
ATOM 707 N N . PHE A 1 88 ? 21.315 -4.789 -35.974 1.00 84.12 88 PHE A N 1
ATOM 708 C CA . PHE A 1 88 ? 21.521 -5.267 -34.609 1.00 84.12 88 PHE A CA 1
ATOM 709 C C . PHE A 1 88 ? 21.642 -4.113 -33.603 1.00 84.12 88 PHE A C 1
ATOM 711 O O . PHE A 1 88 ? 21.022 -4.155 -32.538 1.00 84.12 88 PHE A O 1
ATOM 718 N N . ASP A 1 89 ? 22.373 -3.062 -33.964 1.00 84.56 89 ASP A N 1
ATOM 719 C CA . ASP A 1 89 ? 22.586 -1.884 -33.127 1.00 84.56 89 ASP A CA 1
ATOM 720 C C . ASP A 1 89 ? 21.305 -1.052 -33.004 1.00 84.56 89 ASP A C 1
ATOM 722 O O . ASP A 1 89 ? 20.929 -0.658 -31.897 1.00 84.56 89 ASP A O 1
ATOM 726 N N . ILE A 1 90 ? 20.549 -0.912 -34.100 1.00 85.62 90 ILE A N 1
ATOM 727 C CA . ILE A 1 90 ? 19.207 -0.306 -34.100 1.00 85.62 90 ILE A CA 1
ATOM 728 C C . ILE A 1 90 ? 18.281 -1.047 -33.127 1.00 85.62 90 ILE A C 1
ATOM 730 O O . ILE A 1 90 ? 17.510 -0.432 -32.382 1.00 85.62 90 ILE A O 1
ATOM 734 N N . LYS A 1 91 ? 18.340 -2.382 -33.095 1.00 87.25 91 LYS A N 1
ATOM 735 C CA . LYS A 1 91 ? 17.548 -3.175 -32.150 1.00 87.25 91 LYS A CA 1
ATOM 736 C C . LYS A 1 91 ? 17.963 -2.908 -30.698 1.00 87.25 91 LYS A C 1
ATOM 738 O O . LYS A 1 91 ? 17.087 -2.703 -29.860 1.00 87.25 91 LYS A O 1
ATOM 743 N N . CYS A 1 92 ? 19.262 -2.861 -30.405 1.00 84.38 92 CYS A N 1
ATOM 744 C CA . CYS A 1 92 ? 19.766 -2.552 -29.064 1.00 84.38 92 CYS A CA 1
ATOM 745 C C . CYS A 1 92 ? 19.376 -1.142 -28.592 1.00 84.38 92 CYS A C 1
ATOM 747 O O . CYS A 1 92 ? 19.008 -0.968 -27.428 1.00 84.38 92 CYS A O 1
ATOM 749 N N . VAL A 1 93 ? 19.403 -0.150 -29.485 1.00 88.62 93 VAL A N 1
ATOM 750 C CA . VAL A 1 93 ? 18.938 1.218 -29.204 1.00 88.62 93 VAL A CA 1
ATOM 751 C C . VAL A 1 93 ? 17.452 1.223 -28.843 1.00 88.62 93 VAL A C 1
ATOM 753 O O . VAL A 1 93 ? 17.074 1.763 -27.804 1.00 88.62 93 VAL A O 1
ATOM 756 N N . ASN A 1 94 ? 16.617 0.541 -29.630 1.00 89.56 94 ASN A N 1
ATOM 757 C CA . ASN A 1 94 ? 15.184 0.432 -29.351 1.00 89.56 94 ASN A CA 1
ATOM 758 C C . ASN A 1 94 ? 14.890 -0.256 -28.005 1.00 89.56 94 ASN A C 1
ATOM 760 O O . ASN A 1 94 ? 14.002 0.177 -27.272 1.00 89.56 94 ASN A O 1
ATOM 764 N N . GLU A 1 95 ? 15.619 -1.322 -27.660 1.00 89.00 95 GLU A N 1
ATOM 765 C CA . GLU A 1 95 ? 15.473 -2.008 -26.366 1.00 89.00 95 GLU A CA 1
ATOM 766 C C . GLU A 1 95 ? 15.834 -1.082 -25.191 1.00 89.00 95 GLU A C 1
ATOM 768 O O . GLU A 1 95 ? 15.122 -1.047 -24.183 1.00 89.00 95 GLU A O 1
ATOM 773 N N . TYR A 1 96 ? 16.885 -0.274 -25.341 1.00 90.00 96 TYR A N 1
ATOM 774 C CA . TYR A 1 96 ? 17.285 0.719 -24.345 1.00 90.00 96 TYR A CA 1
ATOM 775 C C . TYR A 1 96 ? 16.247 1.843 -24.179 1.00 90.00 96 TYR A C 1
ATOM 777 O O . TYR A 1 96 ? 15.872 2.195 -23.059 1.00 90.00 96 TYR A O 1
ATOM 785 N N . GLU A 1 97 ? 15.713 2.381 -25.277 1.00 90.69 97 GLU A N 1
ATOM 786 C CA . GLU A 1 97 ? 14.655 3.399 -25.226 1.00 90.69 97 GLU A CA 1
ATOM 787 C C . GLU A 1 97 ? 13.362 2.865 -24.590 1.00 90.69 97 GLU A C 1
ATOM 789 O O . GLU A 1 97 ? 12.703 3.564 -23.810 1.00 90.69 97 GLU A O 1
ATOM 794 N N . GLN A 1 98 ? 13.010 1.604 -24.862 1.00 91.00 98 GLN A N 1
ATOM 795 C CA . GLN A 1 98 ? 11.886 0.934 -24.204 1.00 91.00 98 GLN A CA 1
ATOM 796 C C . GLN A 1 98 ? 12.107 0.799 -22.695 1.00 91.00 98 GLN A C 1
ATOM 798 O O . GLN A 1 98 ? 11.165 1.014 -21.925 1.00 91.00 98 GLN A O 1
ATOM 803 N N . LEU A 1 99 ? 13.334 0.497 -22.263 1.00 91.88 99 LEU A N 1
ATOM 804 C CA . LEU A 1 99 ? 13.698 0.437 -20.849 1.00 91.88 99 LEU A CA 1
ATOM 805 C C . LEU A 1 99 ? 13.555 1.808 -20.169 1.00 91.88 99 LEU A C 1
ATOM 807 O O . LEU A 1 99 ? 12.948 1.900 -19.099 1.00 91.88 99 LEU A O 1
ATOM 811 N N . LEU A 1 100 ? 14.012 2.888 -20.813 1.00 91.62 100 LEU A N 1
ATOM 812 C CA . LEU A 1 100 ? 13.820 4.254 -20.311 1.00 91.62 100 LEU A CA 1
ATOM 813 C C . LEU A 1 100 ? 12.334 4.611 -20.175 1.00 91.62 100 LEU A C 1
ATOM 815 O O . LEU A 1 100 ? 11.905 5.117 -19.133 1.00 91.62 100 LEU A O 1
ATOM 819 N N . MET A 1 101 ? 11.520 4.303 -21.190 1.00 92.00 101 MET A N 1
ATOM 820 C CA . MET A 1 101 ? 10.070 4.508 -21.109 1.00 92.00 101 MET A CA 1
ATOM 821 C C . MET A 1 101 ? 9.434 3.675 -19.993 1.00 92.00 101 MET A C 1
ATOM 823 O O . MET A 1 101 ? 8.539 4.156 -19.296 1.00 92.00 101 MET A O 1
ATOM 827 N N . TYR A 1 102 ? 9.893 2.443 -19.784 1.00 92.44 102 TYR A N 1
ATOM 828 C CA . TYR A 1 102 ? 9.406 1.586 -18.709 1.00 92.44 102 TYR A CA 1
ATOM 829 C C . TYR A 1 102 ? 9.685 2.179 -17.320 1.00 92.44 102 TYR A C 1
ATOM 831 O O . TYR A 1 102 ? 8.774 2.211 -16.488 1.00 92.44 102 TYR A O 1
ATOM 839 N N . ILE A 1 103 ? 10.881 2.735 -17.087 1.00 92.00 103 ILE A N 1
ATOM 840 C CA . ILE A 1 103 ? 11.219 3.446 -15.840 1.00 92.00 103 ILE A CA 1
ATOM 841 C C . ILE A 1 103 ? 10.256 4.621 -15.611 1.00 92.00 103 ILE A C 1
ATOM 843 O O . ILE A 1 103 ? 9.665 4.745 -14.534 1.00 92.00 103 ILE A O 1
ATOM 847 N N . VAL A 1 104 ? 10.015 5.439 -16.641 1.00 93.00 104 VAL A N 1
ATOM 848 C CA . VAL A 1 104 ? 9.060 6.560 -16.565 1.00 93.00 104 VAL A CA 1
ATOM 849 C C . VAL A 1 104 ? 7.642 6.065 -16.256 1.00 93.00 104 VAL A C 1
ATOM 851 O O . VAL A 1 104 ? 6.933 6.657 -15.434 1.00 93.00 104 VAL A O 1
ATOM 854 N N . HIS A 1 105 ? 7.210 4.964 -16.874 1.00 92.56 105 HIS A N 1
ATOM 855 C CA . HIS A 1 105 ? 5.897 4.378 -16.615 1.00 92.56 105 HIS A CA 1
ATOM 856 C C . HIS A 1 105 ? 5.745 3.885 -15.171 1.00 92.56 105 HIS A C 1
ATOM 858 O O . HIS A 1 105 ? 4.685 4.101 -14.574 1.00 92.56 105 HIS A O 1
ATOM 864 N N . LEU A 1 106 ? 6.790 3.290 -14.589 1.00 92.12 106 LEU A N 1
ATOM 865 C CA . LEU A 1 106 ? 6.803 2.877 -13.183 1.00 92.12 106 LEU A CA 1
ATOM 866 C C . LEU A 1 106 ? 6.638 4.077 -12.238 1.00 92.12 106 LEU A C 1
ATOM 868 O O . LEU A 1 106 ? 5.816 4.025 -11.317 1.00 92.12 106 LEU A O 1
ATOM 872 N N . ASP A 1 107 ? 7.330 5.187 -12.503 1.00 92.31 107 ASP A N 1
ATOM 873 C CA . ASP A 1 107 ? 7.200 6.421 -11.716 1.00 92.31 107 ASP A CA 1
ATOM 874 C C . ASP A 1 107 ? 5.788 7.021 -11.792 1.00 92.31 107 ASP A C 1
ATOM 876 O O . ASP A 1 107 ? 5.189 7.419 -10.780 1.00 92.31 107 ASP A O 1
ATOM 880 N N . LEU A 1 108 ? 5.199 7.038 -12.989 1.00 91.88 108 LEU A N 1
ATOM 881 C CA . LEU A 1 108 ? 3.822 7.487 -13.188 1.00 91.88 108 LEU A CA 1
ATOM 882 C C . LEU A 1 108 ? 2.812 6.567 -12.492 1.00 91.88 108 LEU A C 1
ATOM 884 O O . LEU A 1 108 ? 1.852 7.059 -11.886 1.00 91.88 108 LEU A O 1
ATOM 888 N N . ALA A 1 109 ? 3.026 5.250 -12.532 1.00 91.19 109 ALA A N 1
ATOM 889 C CA . ALA A 1 109 ? 2.171 4.278 -11.861 1.00 91.19 109 ALA A CA 1
ATOM 890 C C . ALA A 1 109 ? 2.220 4.462 -10.340 1.00 91.19 109 ALA A C 1
ATOM 892 O O . ALA A 1 109 ? 1.166 4.561 -9.704 1.00 91.19 109 ALA A O 1
ATOM 893 N N . LYS A 1 110 ? 3.417 4.639 -9.766 1.00 91.25 110 LYS A N 1
ATOM 894 C CA . LYS A 1 110 ? 3.605 4.929 -8.336 1.00 91.25 110 LYS A CA 1
ATOM 895 C C . LYS A 1 110 ? 2.863 6.198 -7.917 1.00 91.25 110 LYS A C 1
ATOM 897 O O . LYS A 1 110 ? 2.136 6.209 -6.921 1.00 91.25 110 LYS A O 1
ATOM 902 N N . LYS A 1 111 ? 2.957 7.261 -8.723 1.00 90.62 111 LYS A N 1
ATOM 903 C CA . LYS A 1 111 ? 2.231 8.519 -8.484 1.00 90.62 111 LYS A CA 1
ATOM 904 C C . LYS A 1 111 ? 0.709 8.347 -8.552 1.00 90.62 111 LYS A C 1
ATOM 906 O O . LYS A 1 111 ? -0.009 9.002 -7.792 1.00 90.62 111 LYS A O 1
ATOM 911 N N . LYS A 1 112 ? 0.195 7.484 -9.439 1.00 91.62 112 LYS A N 1
ATOM 912 C CA . LYS A 1 112 ? -1.244 7.167 -9.508 1.00 91.62 112 LYS A CA 1
ATOM 913 C C . LYS A 1 112 ? -1.720 6.423 -8.270 1.00 91.62 112 LYS A C 1
ATOM 915 O O . LYS A 1 112 ? -2.737 6.831 -7.712 1.00 91.62 112 LYS A O 1
ATOM 920 N N . VAL A 1 113 ? -0.979 5.408 -7.825 1.00 89.44 113 VAL A N 1
ATOM 921 C CA . VAL A 1 113 ? -1.293 4.655 -6.601 1.00 89.44 113 VAL A CA 1
ATOM 922 C C . VAL A 1 113 ? -1.425 5.607 -5.409 1.00 89.44 113 VAL A C 1
ATOM 924 O O . VAL A 1 113 ? -2.492 5.664 -4.799 1.00 89.44 113 VAL A O 1
ATOM 927 N N . GLY A 1 114 ? -0.424 6.463 -5.173 1.00 87.12 114 GLY A N 1
ATOM 928 C CA . GLY A 1 114 ? -0.477 7.428 -4.067 1.00 87.12 114 GLY A CA 1
ATOM 929 C C . GLY A 1 114 ? -1.606 8.460 -4.188 1.00 87.12 114 GLY A C 1
ATOM 930 O O . GLY A 1 114 ? -2.140 8.944 -3.192 1.00 87.12 114 GLY A O 1
ATOM 931 N N . ARG A 1 115 ? -2.042 8.800 -5.410 1.00 88.00 115 ARG A N 1
ATOM 932 C CA . ARG A 1 115 ? -3.205 9.681 -5.606 1.00 88.00 115 ARG A CA 1
ATOM 933 C C . ARG A 1 115 ? -4.518 8.972 -5.285 1.00 88.00 115 ARG A C 1
ATOM 935 O O . ARG A 1 115 ? -5.405 9.601 -4.714 1.00 88.00 115 ARG A O 1
ATOM 942 N N . TRP A 1 116 ? -4.654 7.702 -5.659 1.00 87.38 116 TRP A N 1
ATOM 943 C CA . TRP A 1 116 ? -5.872 6.926 -5.420 1.00 87.38 116 TRP A CA 1
ATOM 944 C C . TRP A 1 116 ? -6.135 6.667 -3.949 1.00 87.38 116 TRP A C 1
ATOM 946 O O . TRP A 1 116 ? -7.294 6.479 -3.601 1.00 87.38 116 TRP A O 1
ATOM 956 N N . ILE A 1 117 ? -5.101 6.684 -3.110 1.00 82.31 117 ILE A N 1
ATOM 957 C CA . ILE A 1 117 ? -5.206 6.322 -1.694 1.00 82.31 117 ILE A CA 1
ATOM 958 C C . ILE A 1 117 ? -5.015 7.544 -0.779 1.00 82.31 117 ILE A C 1
ATOM 960 O O . ILE A 1 117 ? -5.200 7.465 0.423 1.00 82.31 117 ILE A O 1
ATOM 964 N N . LYS A 1 118 ? -4.829 8.752 -1.328 1.00 80.81 118 LYS A N 1
ATOM 965 C CA . LYS A 1 118 ? -4.655 9.995 -0.546 1.00 80.81 118 LYS A CA 1
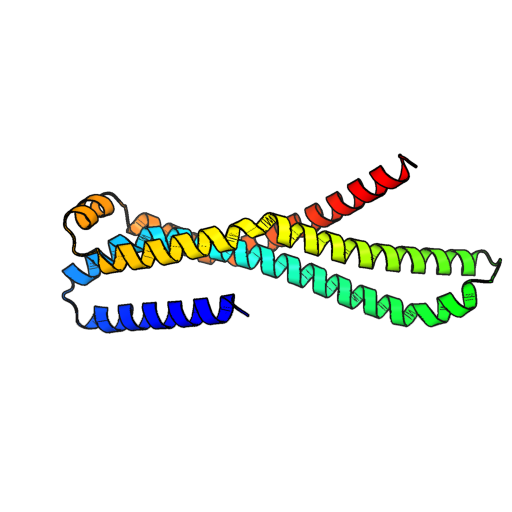ATOM 966 C C . LYS A 1 118 ? -5.757 10.275 0.499 1.00 80.81 118 LYS A C 1
ATOM 968 O O . LYS A 1 118 ? -5.497 10.950 1.494 1.00 80.81 118 LYS A O 1
ATOM 973 N N . TRP A 1 119 ? -6.981 9.787 0.280 1.00 80.56 119 TRP A N 1
ATOM 974 C CA . TRP A 1 119 ? -8.113 9.921 1.212 1.00 80.56 119 TRP A CA 1
ATOM 975 C C . TRP A 1 119 ? -7.935 9.110 2.508 1.00 80.56 119 TRP A C 1
ATOM 977 O O . TRP A 1 119 ? -8.522 9.466 3.530 1.00 80.56 119 TRP A O 1
ATOM 987 N N . TYR A 1 120 ? -7.093 8.076 2.479 1.00 80.75 120 TYR A N 1
ATOM 988 C CA . TYR A 1 120 ? -6.783 7.190 3.597 1.00 80.75 120 TYR A CA 1
ATOM 989 C C . TYR A 1 120 ? -6.343 7.954 4.850 1.00 80.75 120 TYR A C 1
ATOM 991 O O . TYR A 1 120 ? -6.935 7.791 5.915 1.00 80.75 120 TYR A O 1
ATOM 999 N N . ASN A 1 121 ? -5.378 8.869 4.709 1.00 79.50 121 ASN A N 1
ATOM 1000 C CA . ASN A 1 121 ? -4.823 9.622 5.839 1.00 79.50 121 ASN A CA 1
ATOM 1001 C C . ASN A 1 121 ? -5.880 10.459 6.574 1.00 79.50 121 ASN A C 1
ATOM 1003 O O . ASN A 1 121 ? -5.828 10.598 7.794 1.00 79.50 121 ASN A O 1
ATOM 1007 N N . VAL A 1 122 ? -6.850 11.016 5.842 1.00 83.19 122 VAL A N 1
ATOM 1008 C CA . VAL A 1 122 ? -7.921 11.830 6.437 1.00 83.19 122 VAL A CA 1
ATOM 1009 C C . VAL A 1 122 ? -8.849 10.956 7.279 1.00 83.19 122 VAL A C 1
ATOM 1011 O O . VAL A 1 122 ? -9.170 11.318 8.410 1.00 83.19 122 VAL A O 1
ATOM 1014 N N . LEU A 1 123 ? -9.239 9.787 6.762 1.00 86.00 123 LEU A N 1
ATOM 1015 C CA . LEU A 1 123 ? -10.062 8.835 7.511 1.00 86.00 123 LEU A CA 1
ATOM 1016 C C . LEU A 1 123 ? -9.323 8.251 8.713 1.00 86.00 123 LEU A C 1
ATOM 1018 O O . LEU A 1 123 ? -9.930 8.082 9.766 1.00 86.00 123 LEU A O 1
ATOM 1022 N N . TYR A 1 124 ? -8.024 7.991 8.575 1.00 81.50 124 TYR A N 1
ATOM 1023 C CA . TYR A 1 124 ? -7.191 7.476 9.657 1.00 81.50 124 TYR A CA 1
ATOM 1024 C C . TYR A 1 124 ? -7.150 8.442 10.847 1.00 81.50 124 TYR A C 1
ATOM 1026 O O . TYR A 1 124 ? -7.397 8.044 11.986 1.00 81.50 124 TYR A O 1
ATOM 1034 N N . ILE A 1 125 ? -6.944 9.738 10.581 1.00 83.88 125 ILE A N 1
ATOM 1035 C CA . ILE A 1 125 ? -6.998 10.782 11.615 1.00 83.88 125 ILE A CA 1
ATOM 1036 C C . ILE A 1 125 ? -8.397 10.860 12.231 1.00 83.88 125 ILE A C 1
ATOM 1038 O O . ILE A 1 125 ? -8.530 10.898 13.453 1.00 83.88 125 ILE A O 1
ATOM 1042 N N . PHE A 1 126 ? -9.444 10.859 11.402 1.00 86.00 126 PHE A N 1
ATOM 1043 C CA . PHE A 1 126 ? -10.825 10.939 11.876 1.00 86.00 126 PHE A CA 1
ATOM 1044 C C . PHE A 1 126 ? -11.188 9.777 12.813 1.00 86.00 126 PHE A C 1
ATOM 1046 O O . PHE A 1 126 ? -11.737 10.006 13.890 1.00 86.00 126 PHE A O 1
ATOM 1053 N N . ILE A 1 127 ? -10.834 8.542 12.445 1.00 86.19 127 ILE A N 1
ATOM 1054 C CA . ILE A 1 127 ? -11.098 7.350 13.260 1.00 86.19 127 ILE A CA 1
ATOM 1055 C C . ILE A 1 127 ? -10.266 7.365 14.547 1.00 86.19 127 ILE A C 1
ATOM 1057 O O . ILE A 1 127 ? -10.801 7.044 15.606 1.00 86.19 127 ILE A O 1
ATOM 1061 N N . GLY A 1 128 ? -9.005 7.810 14.500 1.00 80.88 128 GLY A N 1
ATOM 1062 C CA . GLY A 1 128 ? -8.175 7.965 15.701 1.00 80.88 128 GLY A CA 1
ATOM 1063 C C . GLY A 1 128 ? -8.747 8.977 16.703 1.00 80.88 128 GLY A C 1
ATOM 1064 O O . GLY A 1 128 ? -8.794 8.716 17.909 1.00 80.88 128 GLY A O 1
ATOM 1065 N N . VAL A 1 129 ? -9.255 10.113 16.212 1.00 84.25 129 VAL A N 1
ATOM 1066 C CA . VAL A 1 129 ? -9.949 11.110 17.045 1.00 84.25 129 VAL A CA 1
ATOM 1067 C C . VAL A 1 129 ? -11.243 10.530 17.617 1.00 84.25 129 VAL A C 1
ATOM 1069 O O . VAL A 1 129 ? -11.481 10.644 18.819 1.00 84.25 129 VAL A O 1
ATOM 1072 N N . LEU A 1 130 ? -12.052 9.861 16.790 1.00 85.62 130 LEU A N 1
ATOM 1073 C CA . LEU A 1 130 ? -13.296 9.220 17.219 1.00 85.62 130 LEU A CA 1
ATOM 1074 C C . LEU A 1 130 ? -13.052 8.185 18.327 1.00 85.62 130 LEU A C 1
ATOM 1076 O O . LEU A 1 130 ? -13.776 8.172 19.322 1.00 85.62 130 LEU A O 1
ATOM 1080 N N . LEU A 1 131 ? -12.016 7.358 18.180 1.00 85.38 131 LEU A N 1
ATOM 1081 C CA . LEU A 1 131 ? -11.612 6.365 19.173 1.00 85.38 131 LEU A CA 1
ATOM 1082 C C . LEU A 1 131 ? -11.250 7.029 20.504 1.00 85.38 131 LEU A C 1
ATOM 1084 O O . LEU A 1 131 ? -11.724 6.599 21.553 1.00 85.38 131 LEU A O 1
ATOM 1088 N N . THR A 1 132 ? -10.473 8.112 20.457 1.00 81.75 132 THR A N 1
ATOM 1089 C CA . THR A 1 132 ? -10.061 8.858 21.654 1.00 81.75 132 THR A CA 1
ATOM 1090 C C . THR A 1 132 ? -11.265 9.473 22.373 1.00 81.75 132 THR A C 1
ATOM 1092 O O . THR A 1 132 ? -11.392 9.349 23.590 1.00 81.75 132 THR A O 1
ATOM 1095 N N . ILE A 1 133 ? -12.187 10.090 21.628 1.00 83.44 133 ILE A N 1
ATOM 1096 C CA . ILE A 1 133 ? -13.405 10.693 22.190 1.00 83.44 133 ILE A CA 1
ATOM 1097 C C . ILE A 1 133 ? -14.286 9.623 22.845 1.00 83.44 133 ILE A C 1
ATOM 1099 O O . ILE A 1 133 ? -14.751 9.815 23.969 1.00 83.44 133 ILE A O 1
ATOM 1103 N N . LEU A 1 134 ? -14.499 8.488 22.174 1.00 84.50 134 LEU A N 1
ATOM 1104 C CA . LEU A 1 134 ? -15.319 7.398 22.707 1.00 84.50 134 LEU A CA 1
ATOM 1105 C C . LEU A 1 134 ? -14.686 6.733 23.929 1.00 84.50 134 LEU A C 1
ATOM 1107 O O . LEU A 1 134 ? -15.414 6.348 24.839 1.00 84.50 134 LEU A O 1
ATOM 1111 N N . ALA A 1 135 ? -13.356 6.642 23.982 1.00 81.50 135 ALA A N 1
ATOM 1112 C CA . ALA A 1 135 ? -12.643 6.149 25.154 1.00 81.50 135 ALA A CA 1
ATOM 1113 C C . ALA A 1 135 ? -12.833 7.072 26.371 1.00 81.50 135 ALA A C 1
ATOM 1115 O O . ALA A 1 135 ? -13.118 6.589 27.465 1.00 81.50 135 ALA A O 1
ATOM 1116 N N . ILE A 1 136 ? -12.732 8.394 26.180 1.00 82.12 136 ILE A N 1
ATOM 1117 C CA . ILE A 1 136 ? -12.917 9.387 27.254 1.00 82.12 136 ILE A CA 1
ATOM 1118 C C . ILE A 1 136 ? -14.368 9.397 27.750 1.00 82.12 136 ILE A C 1
ATOM 1120 O O . ILE A 1 136 ? -14.616 9.417 28.954 1.00 82.12 136 ILE A O 1
ATOM 1124 N N . LEU A 1 137 ? -15.335 9.353 26.831 1.00 85.50 137 LEU A N 1
ATOM 1125 C CA . LEU A 1 137 ? -16.766 9.416 27.147 1.00 85.50 137 LEU A CA 1
ATOM 1126 C C . LEU A 1 137 ? -17.385 8.042 27.446 1.00 85.50 137 LEU A C 1
ATOM 1128 O O . LEU A 1 137 ? -18.603 7.928 27.547 1.00 85.50 137 LEU A O 1
ATOM 1132 N N . ALA A 1 138 ? -16.583 6.988 27.604 1.00 82.12 138 ALA A N 1
ATOM 1133 C CA . ALA A 1 138 ? -17.080 5.620 27.756 1.00 82.12 138 ALA A CA 1
ATOM 1134 C C . ALA A 1 138 ? -17.970 5.401 28.993 1.00 82.12 138 ALA A C 1
ATOM 1136 O O . ALA A 1 138 ? -18.773 4.471 29.006 1.00 82.12 138 ALA A O 1
ATOM 1137 N N . GLN A 1 139 ? -17.836 6.244 30.023 1.00 80.19 139 GLN A N 1
ATOM 1138 C CA . GLN A 1 139 ? -18.660 6.182 31.238 1.00 80.19 139 GLN A CA 1
ATOM 1139 C C . GLN A 1 139 ? -19.964 6.983 31.133 1.00 80.19 139 GLN A C 1
ATOM 1141 O O . GLN A 1 139 ? -20.823 6.880 32.007 1.00 80.19 139 GLN A O 1
ATOM 1146 N N . GLU A 1 140 ? -20.139 7.779 30.076 1.00 85.50 140 GLU A N 1
ATOM 1147 C CA . GLU A 1 140 ? -21.357 8.557 29.885 1.00 85.50 140 GLU A CA 1
ATOM 1148 C C . GLU A 1 140 ? -22.532 7.649 29.533 1.00 85.50 140 GLU A C 1
ATOM 1150 O O . GLU A 1 140 ? -22.472 6.840 28.603 1.00 85.50 140 GLU A O 1
ATOM 1155 N N . ASN A 1 141 ? -23.657 7.838 30.221 1.00 82.88 141 ASN A N 1
ATOM 1156 C CA . ASN A 1 141 ? -24.815 6.949 30.109 1.00 82.88 141 ASN A CA 1
ATOM 1157 C C . ASN A 1 141 ? -25.360 6.878 28.667 1.00 82.88 141 ASN A C 1
ATOM 1159 O O . ASN A 1 141 ? -25.802 5.834 28.192 1.00 82.88 141 ASN A O 1
ATOM 1163 N N . ARG A 1 142 ? -25.261 7.989 27.922 1.00 85.75 142 ARG A N 1
ATOM 1164 C CA . ARG A 1 142 ? -25.634 8.056 26.499 1.00 85.75 142 ARG A CA 1
ATOM 1165 C C . ARG A 1 142 ? -24.753 7.163 25.622 1.00 85.75 142 ARG A C 1
ATOM 1167 O O . ARG A 1 142 ? -25.269 6.518 24.711 1.00 85.75 142 ARG A O 1
ATOM 1174 N N . ILE A 1 143 ? -23.450 7.116 25.899 1.00 84.38 143 ILE A N 1
ATOM 1175 C CA . ILE A 1 143 ? -22.491 6.283 25.165 1.00 84.38 143 ILE A CA 1
ATOM 1176 C C . ILE A 1 143 ? -22.697 4.818 25.528 1.00 84.38 143 ILE A C 1
ATOM 1178 O O . ILE A 1 143 ? -22.786 3.985 24.630 1.00 84.38 143 ILE A O 1
ATOM 1182 N N . ILE A 1 144 ? -22.888 4.508 26.811 1.00 82.25 144 ILE A N 1
ATOM 1183 C CA . ILE A 1 144 ? -23.201 3.149 27.268 1.00 82.25 144 ILE A CA 1
ATOM 1184 C C . ILE A 1 144 ? -24.445 2.611 26.547 1.00 82.25 144 ILE A C 1
ATOM 1186 O O . ILE A 1 144 ? -24.406 1.510 26.000 1.00 82.25 144 ILE A O 1
ATOM 1190 N N . ILE A 1 145 ? -25.525 3.398 26.458 1.00 83.69 145 ILE A N 1
ATOM 1191 C CA . ILE A 1 145 ? -26.749 3.009 25.737 1.00 83.69 145 ILE A CA 1
ATOM 1192 C C . ILE A 1 145 ? -26.478 2.821 24.240 1.00 83.69 145 ILE A C 1
ATOM 1194 O O . ILE A 1 145 ? -26.922 1.831 23.654 1.00 83.69 145 ILE A O 1
ATOM 1198 N N . LEU A 1 146 ? -25.754 3.745 23.608 1.00 81.44 146 LEU A N 1
ATOM 1199 C CA . LEU A 1 146 ? -25.459 3.678 22.176 1.00 81.44 146 LEU A CA 1
ATOM 1200 C C . LEU A 1 146 ? -24.654 2.422 21.827 1.00 81.44 146 LEU A C 1
ATOM 1202 O O . LEU A 1 146 ? -24.989 1.699 20.889 1.00 81.44 146 LEU A O 1
ATOM 1206 N N . VAL A 1 147 ? -23.635 2.134 22.628 1.00 82.00 147 VAL A N 1
ATOM 1207 C CA . VAL A 1 147 ? -22.720 1.013 22.431 1.00 82.00 147 VAL A CA 1
ATOM 1208 C C . VAL A 1 147 ? -23.341 -0.311 22.897 1.00 82.00 147 VAL A C 1
ATOM 1210 O O . VAL A 1 147 ? -22.994 -1.362 22.369 1.00 82.00 147 VAL A O 1
ATOM 1213 N N . SER A 1 148 ? -24.319 -0.301 23.809 1.00 80.00 148 SER A N 1
ATOM 1214 C CA . SER A 1 148 ? -25.017 -1.523 24.249 1.00 80.00 148 SER A CA 1
ATOM 1215 C C . SER A 1 148 ? -25.708 -2.281 23.109 1.00 80.00 148 SER A C 1
ATOM 1217 O O . SER A 1 148 ? -25.932 -3.484 23.217 1.00 80.00 148 SER A O 1
ATOM 1219 N N . LYS A 1 149 ? -26.010 -1.591 22.002 1.00 82.75 149 LYS A N 1
ATOM 1220 C CA . LYS A 1 149 ? -26.585 -2.176 20.784 1.00 82.75 149 LYS A CA 1
ATOM 1221 C C . LYS A 1 149 ? -25.555 -2.890 19.901 1.00 82.75 149 LYS A C 1
ATOM 1223 O O . LYS A 1 149 ? -25.948 -3.624 18.996 1.00 82.75 149 LYS A O 1
ATOM 1228 N N . LEU A 1 150 ? -24.257 -2.672 20.122 1.00 82.12 150 LEU A N 1
ATOM 1229 C CA . LEU A 1 150 ? -23.193 -3.329 19.366 1.00 82.12 150 LEU A CA 1
ATOM 1230 C C . LEU A 1 150 ? -22.934 -4.732 19.913 1.00 82.12 150 LEU A C 1
ATOM 1232 O O . LEU A 1 150 ? -22.654 -4.927 21.096 1.00 82.12 150 LEU A O 1
ATOM 1236 N N . ASN A 1 151 ? -22.932 -5.714 19.014 1.00 86.06 151 ASN A N 1
ATOM 1237 C CA . ASN A 1 151 ? -22.436 -7.045 19.329 1.00 86.06 151 ASN A CA 1
ATOM 1238 C C . ASN A 1 151 ? -20.901 -7.043 19.290 1.00 86.06 151 ASN A C 1
ATOM 1240 O O . ASN A 1 151 ? -20.282 -7.324 18.264 1.00 86.06 151 ASN A O 1
ATOM 1244 N N . VAL A 1 152 ? -20.289 -6.710 20.426 1.00 84.50 152 VAL A N 1
ATOM 1245 C CA . VAL A 1 152 ? -18.828 -6.593 20.564 1.00 84.50 152 VAL A CA 1
ATOM 1246 C C . VAL A 1 152 ? -18.105 -7.898 20.248 1.00 84.50 152 VAL A C 1
ATOM 1248 O O . VAL A 1 152 ? -17.020 -7.858 19.671 1.00 84.50 152 VAL A O 1
ATOM 1251 N N . ALA A 1 153 ? -18.718 -9.048 20.540 1.00 82.88 153 ALA A N 1
ATOM 1252 C CA . ALA A 1 153 ? -18.146 -10.343 20.191 1.00 82.88 153 ALA A CA 1
ATOM 1253 C C . ALA A 1 153 ? -18.061 -10.513 18.667 1.00 82.88 153 ALA A C 1
ATOM 1255 O O . ALA A 1 153 ? -17.007 -10.871 18.152 1.00 82.88 153 ALA A O 1
ATOM 1256 N N . ALA A 1 154 ? -19.132 -10.178 17.939 1.00 87.19 154 ALA A N 1
ATOM 1257 C CA . ALA A 1 154 ? -19.139 -10.241 16.479 1.00 87.19 154 ALA A CA 1
ATOM 1258 C C . ALA A 1 154 ? -18.119 -9.276 15.851 1.00 87.19 154 ALA A C 1
ATOM 1260 O O . ALA A 1 154 ? -17.373 -9.678 14.963 1.00 87.19 154 ALA A O 1
ATOM 1261 N N . VAL A 1 155 ? -18.042 -8.032 16.339 1.00 86.56 155 VAL A N 1
ATOM 1262 C CA . VAL A 1 155 ? -17.066 -7.037 15.853 1.00 86.56 155 VAL A CA 1
ATOM 1263 C C . VAL A 1 155 ? -15.637 -7.523 16.086 1.00 86.56 155 VAL A C 1
ATOM 1265 O O . VAL A 1 155 ? -14.826 -7.507 15.169 1.00 86.56 155 VAL A O 1
ATOM 1268 N N . THR A 1 156 ? -15.343 -8.029 17.282 1.00 83.88 156 THR A N 1
ATOM 1269 C CA . THR A 1 156 ? -14.013 -8.552 17.627 1.00 83.88 156 THR A CA 1
ATOM 1270 C C . THR A 1 156 ? -13.636 -9.767 16.777 1.00 83.88 156 THR A C 1
ATOM 1272 O O . THR A 1 156 ? -12.515 -9.844 16.280 1.00 83.88 156 THR A O 1
ATOM 1275 N N . LEU A 1 157 ? -14.569 -10.701 16.561 1.00 87.19 157 LEU A N 1
ATOM 1276 C CA . LEU A 1 157 ? -14.350 -11.859 15.689 1.00 87.19 157 LEU A CA 1
ATOM 1277 C C . LEU A 1 157 ? -14.083 -11.442 14.240 1.00 87.19 157 LEU A C 1
ATOM 1279 O O . LEU A 1 157 ? -13.206 -12.015 13.598 1.00 87.19 157 LEU A O 1
ATOM 1283 N N . LEU A 1 158 ? -14.792 -10.428 13.735 1.00 88.12 158 LEU A N 1
ATOM 1284 C CA . LEU A 1 158 ? -14.529 -9.867 12.411 1.00 88.12 158 LEU A CA 1
ATOM 1285 C C . LEU A 1 158 ? -13.145 -9.216 12.339 1.00 88.12 158 LEU A C 1
ATOM 1287 O O . LEU A 1 158 ? -12.430 -9.447 11.369 1.00 88.12 158 LEU A O 1
ATOM 1291 N N . THR A 1 159 ? -12.736 -8.466 13.365 1.00 86.75 159 THR A N 1
ATOM 1292 C CA . THR A 1 159 ? -11.380 -7.906 13.458 1.00 86.75 159 THR A CA 1
ATOM 1293 C C . THR A 1 159 ? -10.323 -9.011 13.391 1.00 86.75 159 THR A C 1
ATOM 1295 O O . THR A 1 159 ? -9.385 -8.913 12.603 1.00 86.75 159 THR A O 1
ATOM 1298 N N . PHE A 1 160 ? -10.490 -10.102 14.147 1.00 80.94 160 PHE A N 1
ATOM 1299 C CA . PHE A 1 160 ? -9.576 -11.247 14.081 1.00 80.94 160 PHE A CA 1
ATOM 1300 C C . PHE A 1 160 ? -9.574 -11.926 12.712 1.00 80.94 160 PHE A C 1
ATOM 1302 O O . PHE A 1 160 ? -8.506 -12.244 12.196 1.00 80.94 160 PHE A O 1
ATOM 1309 N N . ALA A 1 161 ? -10.745 -12.121 12.104 1.00 88.75 161 ALA A N 1
ATOM 1310 C CA . ALA A 1 161 ? -10.839 -12.689 10.765 1.00 88.75 161 ALA A CA 1
ATOM 1311 C C . ALA A 1 161 ? -10.070 -11.835 9.748 1.00 88.75 161 ALA A C 1
ATOM 1313 O O . ALA A 1 161 ? -9.331 -12.391 8.941 1.00 88.75 161 ALA A O 1
ATOM 1314 N N . ILE A 1 162 ? -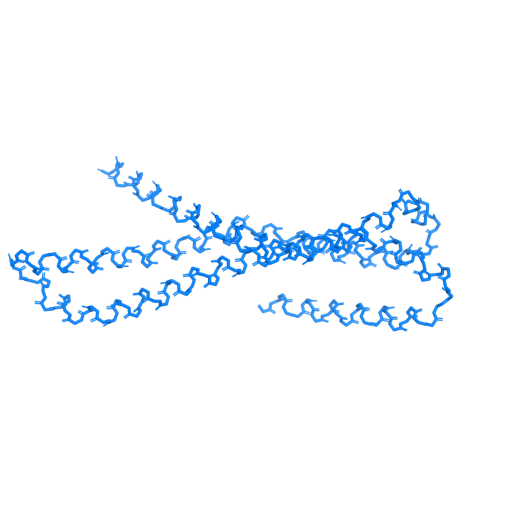10.182 -10.503 9.836 1.00 85.62 162 ILE A N 1
ATOM 1315 C CA . ILE A 1 162 ? -9.419 -9.564 9.005 1.00 85.62 162 ILE A CA 1
ATOM 1316 C C . ILE A 1 162 ? -7.916 -9.763 9.207 1.00 85.62 162 ILE A C 1
ATOM 1318 O O . ILE A 1 162 ? -7.213 -9.923 8.218 1.00 85.62 162 ILE A O 1
ATOM 1322 N N . PHE A 1 163 ? -7.428 -9.827 10.449 1.00 82.06 163 PHE A N 1
ATOM 1323 C CA . PHE A 1 163 ? -6.005 -10.067 10.724 1.00 82.06 163 PHE A CA 1
ATOM 1324 C C . PHE A 1 163 ? -5.492 -11.388 10.138 1.00 82.06 163 PHE A C 1
ATOM 1326 O O . PHE A 1 163 ? -4.379 -11.440 9.627 1.00 82.06 163 PHE A O 1
ATOM 1333 N N . VAL A 1 164 ? -6.295 -12.453 10.182 1.00 86.12 164 VAL A N 1
ATOM 1334 C CA . VAL A 1 164 ? -5.896 -13.764 9.642 1.00 86.12 164 VAL A CA 1
ATOM 1335 C C . VAL A 1 164 ? -5.818 -13.746 8.112 1.00 86.12 164 VAL A C 1
ATOM 1337 O O . VAL A 1 164 ? -4.911 -14.348 7.540 1.00 86.12 164 VAL A O 1
ATOM 1340 N N . ILE A 1 165 ? -6.748 -13.063 7.438 1.00 90.50 165 ILE A N 1
ATOM 1341 C CA . ILE A 1 165 ? -6.771 -12.991 5.966 1.00 90.50 165 ILE A CA 1
ATOM 1342 C C . ILE A 1 165 ? -5.887 -11.873 5.400 1.00 90.50 165 ILE A C 1
ATOM 1344 O O . ILE A 1 165 ? -5.639 -11.856 4.193 1.00 90.50 165 ILE A O 1
ATOM 1348 N N . GLU A 1 166 ? -5.428 -10.943 6.242 1.00 87.94 166 GLU A N 1
ATOM 1349 C CA . GLU A 1 166 ? -4.687 -9.740 5.853 1.00 87.94 166 GLU A CA 1
ATOM 1350 C C . GLU A 1 166 ? -3.503 -10.037 4.926 1.00 87.94 166 GLU A C 1
ATOM 1352 O O . GLU A 1 166 ? -3.457 -9.401 3.873 1.00 87.94 166 GLU A O 1
ATOM 1357 N N . PRO A 1 167 ? -2.641 -11.047 5.165 1.00 87.06 167 PRO A N 1
ATOM 1358 C CA . PRO A 1 167 ? -1.513 -11.304 4.272 1.00 87.06 167 PRO A CA 1
ATOM 1359 C C . PRO A 1 167 ? -1.952 -11.688 2.851 1.00 87.06 167 PRO A C 1
ATOM 1361 O O . PRO A 1 167 ? -1.364 -11.248 1.862 1.00 87.06 167 PRO A O 1
ATOM 1364 N N . TRP A 1 168 ? -3.027 -12.475 2.734 1.00 89.94 168 TRP A N 1
ATOM 1365 C CA . TRP A 1 168 ? -3.546 -12.958 1.449 1.00 89.94 168 TRP A CA 1
ATOM 1366 C C . TRP A 1 168 ? -4.247 -11.832 0.693 1.00 89.94 168 TRP A C 1
ATOM 1368 O O . TRP A 1 168 ? -4.051 -11.653 -0.512 1.00 89.94 168 TRP A O 1
ATOM 1378 N N . VAL A 1 169 ? -5.059 -11.050 1.410 1.00 88.56 169 VAL A N 1
ATOM 1379 C CA . VAL A 1 169 ? -5.738 -9.873 0.863 1.00 88.56 169 VAL A CA 1
ATOM 1380 C C . VAL A 1 169 ? -4.713 -8.833 0.425 1.00 88.56 169 VAL A C 1
ATOM 1382 O O . VAL A 1 169 ? -4.845 -8.287 -0.670 1.00 88.56 169 VAL A O 1
ATOM 1385 N N . ASN A 1 170 ? -3.679 -8.594 1.232 1.00 89.19 170 ASN A N 1
ATOM 1386 C CA . ASN A 1 170 ? -2.619 -7.644 0.937 1.00 89.19 170 ASN A CA 1
ATOM 1387 C C . ASN A 1 170 ? -1.904 -8.005 -0.371 1.00 89.19 170 ASN A C 1
ATOM 1389 O O . ASN A 1 170 ? -1.840 -7.184 -1.287 1.00 89.19 170 ASN A O 1
ATOM 1393 N N . GLN A 1 171 ? -1.460 -9.256 -0.513 1.00 86.38 171 GLN A N 1
ATOM 1394 C CA . GLN A 1 171 ? -0.797 -9.727 -1.729 1.00 86.38 171 GLN A CA 1
ATOM 1395 C C . GLN A 1 171 ? -1.700 -9.601 -2.969 1.00 86.38 171 GLN A C 1
ATOM 1397 O O . GLN A 1 171 ? -1.324 -8.981 -3.962 1.00 86.38 171 GLN A O 1
ATOM 1402 N N . LEU A 1 172 ? -2.934 -10.113 -2.908 1.00 91.81 172 LEU A N 1
ATOM 1403 C CA . LEU A 1 172 ? -3.856 -10.080 -4.051 1.00 91.81 172 LEU A CA 1
ATOM 1404 C C . LEU A 1 172 ? -4.243 -8.656 -4.466 1.00 91.81 172 L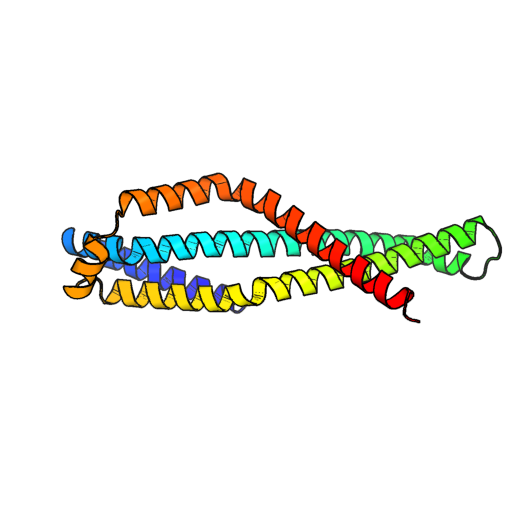EU A C 1
ATOM 1406 O O . LEU A 1 172 ? -4.376 -8.359 -5.659 1.00 91.81 172 LEU A O 1
ATOM 1410 N N . CYS A 1 173 ? -4.491 -7.782 -3.492 1.00 91.44 173 CYS A N 1
ATOM 1411 C CA . CYS A 1 173 ? -4.930 -6.418 -3.753 1.00 91.44 173 CYS A CA 1
ATOM 1412 C C . CYS A 1 173 ? -3.780 -5.531 -4.219 1.00 91.44 173 CYS A C 1
ATOM 1414 O O . CYS A 1 173 ? -3.992 -4.750 -5.147 1.00 91.44 173 CYS A O 1
ATOM 1416 N N . SER A 1 174 ? -2.584 -5.662 -3.638 1.00 90.56 174 SER A N 1
ATOM 1417 C CA . SER A 1 174 ? -1.409 -4.894 -4.065 1.00 90.56 174 SER A CA 1
ATOM 1418 C C . SER A 1 174 ? -1.020 -5.231 -5.508 1.00 90.56 174 SER A C 1
ATOM 1420 O O . SER A 1 174 ? -0.893 -4.316 -6.322 1.00 90.56 174 SER A O 1
ATOM 1422 N N . ASP A 1 175 ? -1.003 -6.515 -5.881 1.00 90.50 175 ASP A N 1
ATOM 1423 C CA . ASP A 1 175 ? -0.753 -6.959 -7.260 1.00 90.50 175 ASP A CA 1
ATOM 1424 C C . ASP A 1 175 ? -1.783 -6.401 -8.253 1.00 90.50 175 ASP A C 1
ATOM 1426 O O . ASP A 1 175 ? -1.448 -5.934 -9.348 1.00 90.50 175 ASP A O 1
ATOM 1430 N N . LYS A 1 176 ? -3.073 -6.450 -7.895 1.00 92.44 176 LYS A N 1
ATOM 1431 C CA . LYS A 1 176 ? -4.147 -5.901 -8.740 1.00 92.44 176 LYS A CA 1
ATOM 1432 C C . LYS A 1 176 ? -4.040 -4.387 -8.874 1.00 92.44 176 LYS A C 1
ATOM 1434 O O . LYS A 1 176 ? -4.273 -3.858 -9.964 1.00 92.44 176 LYS A O 1
ATOM 1439 N N . LEU A 1 177 ? -3.728 -3.698 -7.781 1.00 90.75 177 LEU A N 1
ATOM 1440 C CA . LEU A 1 177 ? -3.574 -2.250 -7.742 1.00 90.75 177 LEU A CA 1
ATOM 1441 C C . LEU A 1 177 ? -2.418 -1.811 -8.643 1.00 90.75 177 LEU A C 1
ATOM 1443 O O . LEU A 1 177 ? -2.593 -0.906 -9.460 1.00 90.75 177 LEU A O 1
ATOM 1447 N N . GLU A 1 178 ? -1.292 -2.516 -8.558 1.00 91.12 178 GLU A N 1
ATOM 1448 C CA . GLU A 1 178 ? -0.113 -2.298 -9.388 1.00 91.12 178 GLU A CA 1
ATOM 1449 C C . GLU A 1 178 ? -0.425 -2.486 -10.879 1.00 91.12 178 GLU A C 1
ATOM 1451 O O . GLU A 1 178 ? -0.250 -1.563 -11.680 1.00 91.12 178 GLU A O 1
ATOM 1456 N N . LYS A 1 179 ? -0.986 -3.646 -11.252 1.00 91.88 179 LYS A N 1
ATOM 1457 C CA . LYS A 1 179 ? -1.366 -3.956 -12.642 1.00 91.88 179 LYS A CA 1
ATOM 1458 C C . LYS A 1 179 ? -2.325 -2.917 -13.209 1.00 91.88 179 LYS A C 1
ATOM 1460 O O . LYS A 1 179 ? -2.200 -2.507 -14.363 1.00 91.88 179 LYS A O 1
ATOM 1465 N N . ARG A 1 180 ? -3.286 -2.464 -12.401 1.00 92.38 180 ARG A N 1
ATOM 1466 C CA . ARG A 1 180 ? -4.251 -1.441 -12.810 1.00 92.38 180 ARG A CA 1
ATOM 1467 C C . ARG A 1 180 ? -3.596 -0.073 -12.983 1.00 92.38 180 ARG A C 1
ATOM 1469 O O . ARG A 1 180 ? -3.972 0.650 -13.906 1.00 92.38 180 ARG A O 1
ATOM 1476 N N . ALA A 1 181 ? -2.648 0.287 -12.121 1.00 90.62 181 ALA A N 1
ATOM 1477 C CA . ALA A 1 181 ? -1.899 1.531 -12.240 1.00 90.62 181 ALA A CA 1
ATOM 1478 C C . ALA A 1 181 ? -1.060 1.543 -13.524 1.00 90.62 181 ALA A C 1
ATOM 1480 O O . ALA A 1 181 ? -1.193 2.483 -14.308 1.00 90.62 181 ALA A O 1
ATOM 1481 N N . MET A 1 182 ? -0.305 0.471 -13.789 1.00 90.50 182 MET A N 1
ATOM 1482 C CA . MET A 1 182 ? 0.490 0.328 -15.016 1.00 90.50 182 MET A CA 1
ATOM 1483 C C . MET A 1 182 ? -0.381 0.347 -16.273 1.00 90.50 182 MET A C 1
ATOM 1485 O O . MET A 1 182 ? -0.116 1.122 -17.189 1.00 90.50 182 MET A O 1
ATOM 1489 N N . LYS A 1 183 ? -1.487 -0.410 -16.293 1.00 92.38 183 LYS A N 1
ATOM 1490 C CA . LYS A 1 183 ? -2.425 -0.410 -17.426 1.00 92.38 183 LYS A CA 1
ATOM 1491 C C . LYS A 1 183 ? -2.940 0.994 -17.748 1.00 92.38 183 LYS A C 1
ATOM 1493 O O . LYS A 1 183 ? -2.912 1.404 -18.902 1.00 92.38 183 LYS A O 1
ATOM 1498 N N . LYS A 1 184 ? -3.345 1.764 -16.731 1.00 90.75 184 LYS A N 1
ATOM 1499 C CA . LYS A 1 184 ? -3.812 3.141 -16.945 1.00 90.75 184 LYS A CA 1
ATOM 1500 C C . LYS A 1 184 ? -2.724 4.078 -17.457 1.00 90.75 184 LYS A C 1
ATOM 1502 O O . LYS A 1 184 ? -3.045 5.080 -18.081 1.00 90.75 184 LYS A O 1
ATOM 1507 N N . VAL A 1 185 ? -1.464 3.871 -17.077 1.00 91.25 185 VAL A N 1
ATOM 1508 C CA . VAL A 1 185 ? -0.354 4.692 -17.586 1.00 91.25 185 VAL A CA 1
ATOM 1509 C C . VAL A 1 185 ? -0.152 4.426 -19.076 1.00 91.25 185 VAL A C 1
ATOM 1511 O O . VAL A 1 185 ? -0.121 5.378 -19.846 1.00 91.25 185 VAL A O 1
ATOM 1514 N N . LEU A 1 186 ? -0.131 3.155 -19.481 1.00 88.38 186 LEU A N 1
ATOM 1515 C CA . LEU A 1 186 ? 0.006 2.757 -20.885 1.00 88.38 186 LEU A CA 1
ATOM 1516 C C . LEU A 1 186 ? -1.173 3.229 -21.750 1.00 88.38 186 LEU A C 1
ATOM 1518 O O . LEU A 1 186 ? -0.975 3.708 -22.861 1.00 88.38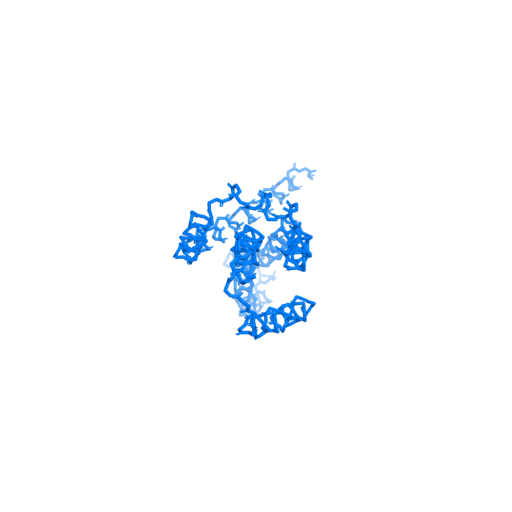 186 LEU A O 1
ATOM 1522 N N . GLU A 1 187 ? -2.404 3.137 -21.238 1.00 90.38 187 GLU A N 1
ATOM 1523 C CA . GLU A 1 187 ? -3.595 3.656 -21.927 1.00 90.38 187 GLU A CA 1
ATOM 1524 C C . GLU A 1 187 ? -3.501 5.170 -22.177 1.00 90.38 187 GLU A C 1
ATOM 1526 O O . GLU A 1 187 ? -3.810 5.633 -23.272 1.00 90.38 187 GLU A O 1
ATOM 1531 N N . GLU A 1 188 ? -3.049 5.945 -21.188 1.00 85.88 188 GLU A N 1
ATOM 1532 C CA . GLU A 1 188 ? -2.878 7.396 -21.329 1.00 85.88 188 GLU A CA 1
ATOM 1533 C C . GLU A 1 188 ? -1.736 7.772 -22.284 1.00 85.88 188 GLU A C 1
ATOM 1535 O O . GLU A 1 188 ? -1.850 8.781 -22.980 1.00 85.88 188 GLU A O 1
ATOM 1540 N N . ASP A 1 189 ? -0.661 6.982 -22.344 1.00 85.00 189 ASP A N 1
ATOM 1541 C CA . ASP A 1 189 ? 0.438 7.198 -23.292 1.00 85.00 189 ASP A CA 1
ATOM 1542 C C . ASP A 1 189 ? 0.002 6.919 -24.742 1.00 85.00 189 ASP A C 1
ATOM 1544 O O . ASP A 1 189 ? 0.191 7.754 -25.628 1.00 85.00 189 ASP A O 1
ATOM 1548 N N . ASN A 1 190 ? -0.703 5.806 -24.971 1.00 81.69 190 ASN A N 1
ATOM 1549 C CA . ASN A 1 190 ? -1.262 5.462 -26.284 1.00 81.69 190 ASN A CA 1
ATOM 1550 C C . ASN A 1 190 ? -2.269 6.511 -26.781 1.00 81.69 190 ASN A C 1
ATOM 1552 O O . ASN A 1 190 ? -2.275 6.869 -27.957 1.00 81.69 190 ASN A O 1
ATOM 1556 N N . LEU A 1 191 ? -3.106 7.044 -25.885 1.00 78.44 191 LEU A N 1
ATOM 1557 C CA . LEU A 1 191 ? -4.043 8.117 -26.223 1.00 78.44 191 LEU A CA 1
ATOM 1558 C C . LEU A 1 191 ? -3.337 9.422 -26.600 1.00 78.44 191 LEU A C 1
ATOM 1560 O O . LEU A 1 191 ? -3.859 10.168 -27.424 1.00 78.44 191 LEU A O 1
ATOM 1564 N N . LYS A 1 192 ? -2.173 9.723 -26.020 1.00 76.94 192 LYS A N 1
ATOM 1565 C CA . LYS A 1 192 ? -1.390 10.902 -26.414 1.00 76.94 192 LYS A CA 1
ATOM 1566 C C . LYS A 1 192 ? -0.747 10.720 -27.783 1.00 76.94 192 LYS A C 1
ATOM 1568 O O . LYS A 1 192 ? -0.799 11.647 -28.577 1.00 76.94 192 LYS A O 1
ATOM 1573 N N . LYS A 1 193 ? -0.210 9.533 -28.073 1.00 74.19 193 LYS A N 1
ATOM 1574 C CA . LYS A 1 193 ? 0.414 9.213 -29.368 1.00 74.19 193 LYS A CA 1
ATOM 1575 C C . LYS A 1 193 ? -0.572 9.235 -30.543 1.00 74.19 193 LYS A C 1
ATOM 1577 O O . LYS A 1 193 ? -0.168 9.576 -31.641 1.00 74.19 193 LYS A O 1
ATOM 1582 N N . ASN A 1 194 ? -1.851 8.924 -30.312 1.00 67.50 194 ASN A N 1
ATOM 1583 C CA . ASN A 1 194 ? -2.888 8.923 -31.357 1.00 67.50 194 ASN A CA 1
ATOM 1584 C C . ASN A 1 194 ? -3.566 10.290 -31.596 1.00 67.50 194 ASN A C 1
ATOM 1586 O O . ASN A 1 194 ? -4.396 10.395 -32.494 1.00 67.50 194 ASN A O 1
ATOM 1590 N N . ASN A 1 195 ? -3.282 11.305 -30.773 1.00 56.81 195 ASN A N 1
ATOM 1591 C CA . ASN A 1 195 ? -3.874 12.650 -30.871 1.00 56.81 195 ASN A CA 1
ATOM 1592 C C . ASN A 1 195 ? -2.858 13.728 -31.310 1.00 56.81 195 ASN A C 1
ATOM 1594 O O . ASN A 1 195 ? -3.162 14.920 -31.219 1.00 56.81 195 ASN A O 1
ATOM 1598 N N . VAL A 1 196 ? -1.665 13.310 -31.743 1.00 49.50 196 VAL A N 1
ATOM 1599 C CA . VAL A 1 196 ? -0.620 14.129 -32.382 1.00 49.50 196 VAL A CA 1
ATOM 1600 C C . VAL A 1 196 ? -0.532 13.701 -33.839 1.00 49.50 196 VAL A C 1
ATOM 1602 O O . VAL A 1 196 ? -0.407 14.602 -34.694 1.00 49.50 196 VAL A O 1
#

Foldseek 3Di:
DVVVVVVVVLVVVVVVLVVVLVVDDPVLNVLLLLLLLQLVLVLLVLVLVVLLLVLLLVVLVVVLVVLVVVLVVLVVLLVVLVPDPDPVSVVSVVVSVVSVVVSVLSVQLNVVSCVVCVCSVVVNVVSSVSSVVSNVCSPPPVSSVVSVPDPSVVSVVSSVVCVVCSVVCSVVSSVVSNVVSSVVSVVVVVVVVVVD

Radius of gyration: 25.21 Å; chains: 1; bounding box: 55×28×77 Å

pLDDT: mean 83.13, std 10.76, range [34.69, 94.06]

Secondary structure (DSSP, 8-state):
-HHHHHHHHHHHHHHHHHHHHTTS-HHHHHHHHHHHHHHHHHHHHHHHHHHHHHHHHHHHHHHHHHHHHHHHHHHHHHHHHTT---HHHHHHHHHHHHHHHHHHHHHHHHHHHHHHHTTHHHHHHHHHHHHHHHHHTTTSHHHHHHHHTS-HHHHHHHHHHHHHHHHHHHHHHHHHHHHHHHHHHHHHHHHHHTT-

Sequence (196 aa):
MKDKWFSIIFAISMSILAGFSLLMRVESLANVAKAISFPMFLFTLLEVFGHIESSAMQSLELKRSIAENEEKWMHPYYERAKDSDEDFDIKCVNEYEQLLMYIVHLDLAKKKVGRWIKWYNVLYIFIGVLLTILAILAQENRIIILVSKLNVAAVTLLTFAIFVIEPWVNQLCSDKLEKRAMKKVLEEDNLKKNNV